Protein AF-A0AAD7WPX3-F1 (afdb_monomer)

Foldseek 3Di:
DPDDPALVVVLVVVVVVCVVVVPDLQPAPAAEDAPPPSVCSNADADDPPPPDDDDDDDDDDDDDDDDDDDDDDDDDDDDDDPPVPPPPRHHYDYQLLNLLQVLLVVVVPPDPVVCVLLVLLVVLLVVCVVPPDVVVPDDDDDDGQQRDDNVGCLSVLSNLVSCLVCVVVSQVVCVVVVHDDDDPVSNVVSVLVNQLCVLSNVLSVQSPDPPHDLLVSVVSLVVNLVSLQVSLVVCVVPPVVRSVSSVSSNVSSCVSCCLDQPPPDSNNDLVSVLRNVVDPVNPVVVLVPDPPPSSVVSNVVSVVVVVVVVVVDPPPPPPDD

Secondary structure (DSSP, 8-state):
-PSP--HHHHHHHHHHHHHHTT--GGG---EEE-S-HHHHHHSPPPPTTSSS------------------------------------S--EEEPHHHHHHHHHHHHHTT-TTHHHHHHHHHHHHHHHHHH--TTS--SSS--PPPPP-TT-HHHHHHHHHHHHHTHHHHHHHHHHHT--PPPHHHHHHHHHHHHHHHHHHHHHHHHTSTT--GGGHHHHHHHHHHHHHHHHHHHTTT-HHHHHHHHHHHHHHHHHSHHHH-TTSTT--THHHHHHHT-TTS-HHHHHT---HHHHHHHHHHHHHHHHHHHH---------

pLDDT: mean 72.28, std 22.76, range [23.2, 96.25]

Organism: NCBI:txid143900

Structure (mmCIF, N/CA/C/O backbone):
data_AF-A0AAD7WPX3-F1
#
_entry.id   AF-A0AAD7WPX3-F1
#
loop_
_atom_site.group_PDB
_atom_site.id
_atom_site.type_symbol
_atom_site.label_atom_id
_atom_site.label_alt_id
_atom_site.label_comp_id
_atom_site.label_asym_id
_atom_site.label_entity_id
_atom_site.label_seq_id
_atom_site.pdbx_PDB_ins_code
_atom_site.Cartn_x
_atom_site.Cartn_y
_atom_site.Cartn_z
_atom_site.occupancy
_atom_site.B_iso_or_equiv
_atom_site.auth_seq_id
_atom_site.auth_comp_id
_atom_site.auth_asym_id
_atom_site.auth_atom_id
_atom_site.pdbx_PDB_model_num
ATOM 1 N N . MET A 1 1 ? -29.589 0.778 -5.100 1.00 54.53 1 MET A N 1
ATOM 2 C CA . MET A 1 1 ? -29.371 2.155 -4.612 1.00 54.53 1 MET A CA 1
ATOM 3 C C . MET A 1 1 ? -29.974 3.126 -5.600 1.00 54.53 1 MET A C 1
ATOM 5 O O . MET A 1 1 ? -29.638 3.062 -6.777 1.00 54.53 1 MET A O 1
ATOM 9 N N . VAL A 1 2 ? -30.878 3.979 -5.134 1.00 57.81 2 VAL A N 1
ATOM 10 C CA . VAL A 1 2 ? -31.394 5.092 -5.933 1.00 57.81 2 VAL A CA 1
ATOM 11 C C . VAL A 1 2 ? -30.456 6.275 -5.703 1.00 57.81 2 VAL A C 1
ATOM 13 O O . VAL A 1 2 ? -30.072 6.544 -4.570 1.00 57.81 2 VAL A O 1
ATOM 16 N N . HIS A 1 3 ? -30.028 6.927 -6.779 1.00 60.03 3 HIS A N 1
ATOM 17 C CA . HIS A 1 3 ? -29.236 8.152 -6.710 1.00 60.03 3 HIS A CA 1
ATOM 18 C C . HIS A 1 3 ? -30.035 9.237 -5.959 1.00 60.03 3 HIS A C 1
ATOM 20 O O . HIS A 1 3 ? -31.229 9.370 -6.240 1.00 60.03 3 HIS A O 1
ATOM 26 N N . PRO A 1 4 ? -29.422 10.053 -5.080 1.00 71.88 4 PRO A N 1
ATOM 27 C CA . PRO A 1 4 ? -27.982 10.194 -4.823 1.00 71.88 4 PRO A CA 1
ATOM 28 C C . PRO A 1 4 ? -27.402 9.270 -3.738 1.00 71.88 4 PRO A C 1
ATOM 30 O O . PRO A 1 4 ? -28.031 8.990 -2.725 1.00 71.88 4 PRO A O 1
ATOM 33 N N . HIS A 1 5 ? -26.140 8.867 -3.929 1.00 82.56 5 HIS A N 1
ATOM 34 C CA . HIS A 1 5 ? -25.332 8.118 -2.954 1.00 82.56 5 HIS A CA 1
ATOM 35 C C . HIS A 1 5 ? -24.797 9.035 -1.840 1.00 82.56 5 HIS A C 1
ATOM 37 O O . HIS A 1 5 ? -23.586 9.220 -1.714 1.00 82.56 5 HIS A O 1
ATOM 43 N N . THR A 1 6 ? -25.685 9.686 -1.089 1.00 90.50 6 THR A N 1
ATOM 44 C CA . THR A 1 6 ? -25.299 10.552 0.036 1.00 90.50 6 THR A CA 1
ATOM 45 C C . THR A 1 6 ? -24.763 9.733 1.206 1.00 90.50 6 THR A C 1
ATOM 47 O O . THR A 1 6 ? -25.009 8.530 1.296 1.00 90.50 6 THR A O 1
ATOM 50 N N . ALA A 1 7 ? -24.043 10.388 2.119 1.00 88.31 7 ALA A N 1
ATOM 51 C CA . ALA A 1 7 ? -23.563 9.756 3.345 1.00 88.31 7 ALA A CA 1
ATOM 52 C C . ALA A 1 7 ? -24.712 9.117 4.146 1.00 88.31 7 ALA A C 1
ATOM 54 O O . ALA A 1 7 ? -24.601 7.972 4.569 1.00 88.31 7 ALA A O 1
ATOM 55 N N . GLN A 1 8 ? -25.851 9.813 4.251 1.00 86.38 8 GLN A N 1
ATOM 56 C CA . GLN A 1 8 ? -27.042 9.318 4.946 1.00 86.38 8 GLN A CA 1
ATOM 57 C C . GLN A 1 8 ? -27.610 8.063 4.277 1.00 86.38 8 GLN A C 1
ATOM 59 O O . GLN A 1 8 ? -27.899 7.080 4.952 1.00 86.38 8 GLN A O 1
ATOM 64 N N . ALA A 1 9 ? -27.725 8.065 2.944 1.00 89.44 9 ALA A N 1
ATOM 65 C CA . ALA A 1 9 ? -28.233 6.910 2.208 1.00 89.44 9 ALA A CA 1
ATOM 66 C C . ALA A 1 9 ? -27.302 5.693 2.333 1.00 89.44 9 ALA A C 1
ATOM 68 O O . ALA A 1 9 ? -27.775 4.562 2.402 1.00 89.44 9 ALA A O 1
ATOM 69 N N . ILE A 1 10 ? -25.984 5.918 2.365 1.00 90.56 10 ILE A N 1
ATOM 70 C CA . ILE A 1 10 ? -24.990 4.859 2.578 1.00 90.56 10 ILE A CA 1
ATOM 71 C C . ILE A 1 10 ? -25.134 4.273 3.984 1.00 90.56 10 ILE A C 1
ATOM 73 O O . ILE A 1 10 ? -25.222 3.054 4.113 1.00 90.56 10 ILE A O 1
ATOM 77 N N . SER A 1 11 ? -25.197 5.126 5.008 1.00 87.62 11 SER A N 1
ATOM 78 C CA . SER A 1 11 ? -25.310 4.696 6.404 1.00 87.62 11 SER A CA 1
ATOM 79 C C . SER A 1 11 ? -26.587 3.889 6.649 1.00 87.62 11 SER A C 1
ATOM 81 O O . SER A 1 11 ? -26.521 2.763 7.140 1.00 87.62 11 SER A O 1
ATOM 83 N N . ALA A 1 12 ? -27.728 4.398 6.170 1.00 87.56 12 ALA A N 1
ATOM 84 C CA . ALA A 1 12 ? -29.026 3.739 6.309 1.00 87.56 12 ALA A CA 1
ATOM 85 C C . ALA A 1 12 ? -29.055 2.348 5.657 1.00 87.56 12 ALA A C 1
ATOM 87 O O . ALA A 1 12 ? -29.613 1.407 6.213 1.00 87.56 12 ALA A O 1
ATOM 88 N N . LEU A 1 13 ? -28.418 2.188 4.492 1.00 90.50 13 LEU A N 1
ATOM 89 C CA . LEU A 1 13 ? -28.345 0.890 3.816 1.00 90.50 13 LEU A CA 1
ATOM 90 C C . LEU A 1 13 ? -27.444 -0.110 4.545 1.00 90.50 13 LEU A C 1
ATOM 92 O O . LEU A 1 13 ? -27.716 -1.312 4.521 1.00 90.50 13 LEU A O 1
ATOM 96 N N . VAL A 1 14 ? -26.364 0.363 5.170 1.00 89.69 14 VAL A N 1
ATOM 97 C CA . VAL A 1 14 ? -25.505 -0.493 5.996 1.00 89.69 14 VAL A CA 1
ATOM 98 C C . VAL A 1 14 ? -26.250 -0.930 7.252 1.00 89.69 14 VAL A C 1
ATOM 100 O O . VAL A 1 14 ? -26.196 -2.106 7.595 1.00 89.69 14 VAL A O 1
ATOM 103 N N . GLU A 1 15 ? -27.013 -0.038 7.878 1.00 86.12 15 GLU A N 1
ATOM 104 C CA . GLU A 1 15 ? -27.847 -0.367 9.034 1.00 86.12 15 GLU A CA 1
ATOM 105 C C . GLU A 1 15 ? -28.952 -1.371 8.699 1.00 86.12 15 GLU A C 1
ATOM 107 O O . GLU A 1 15 ? -29.033 -2.409 9.350 1.00 86.12 15 GLU A O 1
ATOM 112 N N . GLU A 1 16 ? -29.715 -1.139 7.628 1.00 91.12 16 GLU A N 1
ATOM 113 C CA . GLU A 1 16 ? -30.725 -2.091 7.145 1.00 91.12 16 GLU A CA 1
ATOM 114 C C . GLU A 1 16 ? -30.101 -3.472 6.895 1.00 91.12 16 GLU A C 1
ATOM 116 O O . GLU A 1 16 ? -30.688 -4.503 7.219 1.00 91.12 16 GLU A O 1
ATOM 121 N N . SER A 1 17 ? -28.874 -3.506 6.365 1.00 92.19 17 SER A N 1
ATOM 122 C CA . SER A 1 17 ? -28.139 -4.754 6.158 1.00 92.19 17 SER A CA 1
ATOM 123 C C . SER A 1 17 ? -27.731 -5.409 7.483 1.00 92.19 17 SER A C 1
ATOM 125 O O . SER A 1 17 ? -27.906 -6.611 7.645 1.00 92.19 17 SER A O 1
ATOM 127 N N . ILE A 1 18 ? -27.215 -4.656 8.453 1.00 90.25 18 ILE A N 1
ATOM 128 C CA . ILE A 1 18 ? -26.841 -5.180 9.778 1.00 90.25 18 ILE A CA 1
ATOM 129 C C . ILE A 1 18 ? -28.066 -5.771 10.487 1.00 90.25 18 ILE A C 1
ATOM 131 O O . ILE A 1 18 ? -28.003 -6.892 10.998 1.00 90.25 18 ILE A O 1
ATOM 135 N N . GLU A 1 19 ? -29.192 -5.057 10.457 1.00 91.31 19 GLU A N 1
ATOM 136 C CA . GLU A 1 19 ? -30.459 -5.486 11.051 1.00 91.31 19 GLU A CA 1
ATOM 137 C C . GLU A 1 19 ? -31.036 -6.716 10.349 1.00 91.31 19 GLU A C 1
ATOM 139 O O . GLU A 1 19 ? -31.396 -7.692 11.009 1.00 91.31 19 GLU A O 1
ATOM 144 N N . ALA A 1 20 ? -31.071 -6.718 9.012 1.00 95.44 20 ALA A N 1
ATOM 145 C CA . ALA A 1 20 ? -31.587 -7.837 8.226 1.00 95.44 20 ALA A CA 1
ATOM 146 C C . ALA A 1 20 ? -30.801 -9.136 8.464 1.00 95.44 20 ALA A C 1
ATOM 148 O O . ALA A 1 20 ? -31.373 -10.226 8.407 1.00 95.44 20 ALA A O 1
ATOM 149 N N . TRP A 1 21 ? -29.500 -9.026 8.741 1.00 94.88 21 TRP A N 1
ATOM 150 C CA . TRP A 1 21 ? -28.633 -10.161 9.058 1.00 94.88 21 TRP A CA 1
ATOM 151 C C . TRP A 1 21 ? -28.566 -10.472 10.562 1.00 94.88 21 TRP A C 1
ATOM 153 O O . TRP A 1 21 ? -27.946 -11.464 10.946 1.00 94.88 21 TRP A O 1
ATOM 163 N N . GLY A 1 22 ? -29.212 -9.667 11.414 1.00 92.56 22 GLY A N 1
ATOM 164 C CA . GLY A 1 22 ? -29.240 -9.852 12.866 1.00 92.56 22 GLY A CA 1
ATOM 165 C C . GLY A 1 22 ? -27.865 -9.730 13.527 1.00 92.56 22 GLY A C 1
ATOM 166 O O . GLY A 1 22 ? -27.594 -10.435 14.500 1.00 92.56 22 GLY A O 1
ATOM 167 N N . ILE A 1 23 ? -26.979 -8.891 12.980 1.00 89.00 23 ILE A N 1
ATOM 168 C CA . ILE A 1 23 ? -25.616 -8.702 13.488 1.00 89.00 23 ILE A CA 1
ATOM 169 C C . ILE A 1 23 ? -25.657 -7.682 1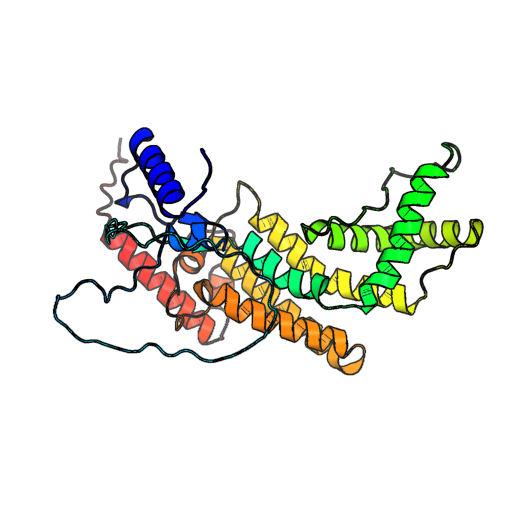4.639 1.00 89.00 23 ILE A C 1
ATOM 171 O O . ILE A 1 23 ? -26.056 -6.540 14.414 1.00 89.00 23 ILE A O 1
ATOM 175 N N . PRO A 1 24 ? -25.237 -8.042 15.866 1.00 87.81 24 PRO A N 1
ATOM 176 C CA . PRO A 1 24 ? -25.163 -7.080 16.963 1.00 87.81 24 PRO A CA 1
ATOM 177 C C . PRO A 1 24 ? -24.083 -6.025 16.689 1.00 87.81 24 PRO A C 1
ATOM 179 O O . PRO A 1 24 ? -22.964 -6.385 16.314 1.00 87.81 24 PRO A O 1
ATOM 182 N N . LYS A 1 25 ? -24.403 -4.736 16.870 1.00 83.31 25 LYS A N 1
ATOM 183 C CA . LYS A 1 25 ? -23.498 -3.617 16.539 1.00 83.31 25 LYS A CA 1
ATOM 184 C C . LYS A 1 25 ? -22.200 -3.678 17.350 1.00 83.31 25 LYS A C 1
ATOM 186 O O . LYS A 1 25 ? -21.135 -3.413 16.808 1.00 83.31 25 LYS A O 1
ATOM 191 N N . GLU A 1 26 ? -22.278 -4.122 18.601 1.00 82.56 26 GLU A N 1
ATOM 192 C CA . GLU A 1 26 ? -21.145 -4.323 19.510 1.00 82.56 26 GLU A CA 1
ATOM 193 C C . GLU A 1 26 ? -20.151 -5.393 19.034 1.00 82.56 26 GLU A C 1
ATOM 195 O O . GLU A 1 26 ? -18.996 -5.389 19.444 1.00 82.56 26 GLU A O 1
ATOM 200 N N . LYS A 1 27 ? -20.572 -6.298 18.140 1.00 84.81 27 LYS A N 1
ATOM 201 C CA . LYS A 1 27 ? -19.686 -7.304 17.535 1.00 84.81 27 LYS A CA 1
ATOM 202 C C . LYS A 1 27 ? -18.984 -6.800 16.278 1.00 84.81 27 LYS A C 1
ATOM 204 O O . LYS A 1 27 ? -18.201 -7.541 15.679 1.00 84.81 27 LYS A O 1
ATOM 209 N N . ILE A 1 28 ? -19.282 -5.580 15.833 1.00 86.50 28 ILE A N 1
ATOM 210 C CA . ILE A 1 28 ? -18.685 -5.017 14.630 1.00 86.50 28 ILE A CA 1
ATOM 211 C C . ILE A 1 28 ? -17.426 -4.250 15.016 1.00 86.50 28 ILE A C 1
ATOM 213 O O . ILE A 1 28 ? -17.484 -3.139 15.525 1.00 86.50 28 ILE A O 1
ATOM 217 N N . LEU A 1 29 ? -16.279 -4.860 14.728 1.00 85.88 29 LEU A N 1
ATOM 218 C CA . LEU A 1 29 ? -14.969 -4.325 15.090 1.00 85.88 29 LEU A CA 1
ATOM 219 C C . LEU A 1 29 ? -14.613 -3.028 14.348 1.00 85.88 29 LEU A C 1
ATOM 221 O O . LEU A 1 29 ? -14.087 -2.092 14.934 1.00 85.88 29 LEU A O 1
ATOM 225 N N . THR A 1 30 ? -14.842 -2.993 13.035 1.00 88.06 30 THR A N 1
ATOM 226 C CA . THR A 1 30 ? -14.544 -1.836 12.183 1.00 88.06 30 THR A CA 1
ATOM 227 C C . THR A 1 30 ? -15.275 -1.947 10.847 1.00 88.06 30 THR A C 1
ATOM 229 O O . THR A 1 30 ? -15.591 -3.043 10.378 1.00 88.06 30 THR A O 1
ATOM 232 N N . THR A 1 31 ? -15.491 -0.807 10.197 1.00 90.00 31 THR A N 1
ATOM 233 C CA . THR A 1 31 ? -15.973 -0.690 8.821 1.00 90.00 31 THR A CA 1
ATOM 234 C C . THR A 1 31 ? -14.842 -0.224 7.910 1.00 90.00 31 THR A C 1
ATOM 236 O O . THR A 1 31 ? -14.273 0.853 8.099 1.00 90.00 31 THR A O 1
ATOM 239 N N . ILE A 1 32 ? -14.526 -1.011 6.877 1.00 90.56 32 ILE A N 1
ATOM 240 C CA . ILE A 1 32 ? -13.480 -0.672 5.905 1.00 90.56 32 ILE A CA 1
ATOM 241 C C . ILE A 1 32 ? -14.107 -0.034 4.666 1.00 90.56 32 ILE A C 1
ATOM 243 O O . ILE A 1 32 ? -14.863 -0.680 3.944 1.00 90.56 32 ILE A O 1
ATOM 247 N N . THR A 1 33 ? -13.753 1.218 4.368 1.00 91.94 33 THR A N 1
ATOM 248 C CA . THR A 1 33 ? -14.253 1.922 3.172 1.00 91.94 33 THR A CA 1
ATOM 249 C C . THR A 1 33 ? -13.138 2.638 2.421 1.00 91.94 33 THR A C 1
ATOM 251 O O . THR A 1 33 ? -12.083 2.949 2.977 1.00 91.94 33 THR A O 1
ATOM 254 N N . ASP A 1 34 ? -13.371 2.979 1.152 1.00 91.62 34 ASP A N 1
ATOM 255 C CA . ASP A 1 34 ? -12.508 3.936 0.456 1.00 91.62 34 ASP A CA 1
ATOM 256 C C . ASP A 1 34 ? -12.590 5.347 1.075 1.00 91.62 34 ASP A C 1
ATOM 258 O O . ASP A 1 34 ? -13.381 5.609 1.988 1.00 91.62 34 ASP A O 1
ATOM 262 N N . ASN A 1 35 ? -11.731 6.254 0.601 1.00 90.00 35 ASN A N 1
ATOM 263 C CA . ASN A 1 35 ? -11.640 7.632 1.095 1.00 90.00 35 ASN A CA 1
ATOM 264 C C . ASN A 1 35 ? -12.554 8.612 0.334 1.00 90.00 35 ASN A C 1
ATOM 266 O O . ASN A 1 35 ? -12.294 9.816 0.348 1.00 90.00 35 ASN A O 1
ATOM 270 N N . GLY A 1 36 ? -13.592 8.125 -0.352 1.00 89.69 36 GLY A N 1
ATOM 271 C CA . GLY A 1 36 ? -14.610 8.967 -0.969 1.00 89.69 36 GLY A CA 1
ATOM 272 C C . GLY A 1 36 ? -15.324 9.818 0.080 1.00 89.69 36 GLY A C 1
ATOM 273 O O . GLY A 1 36 ? -15.594 9.353 1.185 1.00 89.69 36 GLY A O 1
ATOM 274 N N . SER A 1 37 ? -15.641 11.071 -0.255 1.00 89.56 37 SER A N 1
ATOM 275 C CA . SER A 1 37 ? -16.205 12.043 0.697 1.00 89.56 37 SER A CA 1
ATOM 276 C C . SER A 1 37 ? -17.460 11.522 1.397 1.00 89.56 37 SER A C 1
ATOM 278 O O . SER A 1 37 ? -17.569 11.630 2.614 1.00 89.56 37 SER A O 1
ATOM 280 N N . ASN A 1 38 ? -18.364 10.890 0.646 1.00 91.44 38 ASN A N 1
ATOM 281 C CA . ASN A 1 38 ? -19.615 10.364 1.191 1.00 91.44 38 ASN A CA 1
ATOM 282 C C . ASN A 1 38 ? -19.387 9.102 2.036 1.00 91.44 38 ASN A C 1
ATOM 284 O O . ASN A 1 38 ? -20.096 8.908 3.014 1.00 91.44 38 ASN A O 1
ATOM 288 N N . MET A 1 39 ? -18.373 8.288 1.711 1.00 91.38 39 MET A N 1
ATOM 289 C CA . MET A 1 39 ? -17.988 7.126 2.523 1.00 91.38 39 MET A CA 1
ATOM 290 C C . MET A 1 39 ? -17.367 7.561 3.853 1.00 91.38 39 MET A C 1
ATOM 292 O O . MET A 1 39 ? -17.665 6.989 4.892 1.00 91.38 39 MET A O 1
ATOM 296 N N . VAL A 1 40 ? -16.516 8.592 3.837 1.00 89.12 40 VAL A N 1
ATOM 297 C CA . VAL A 1 40 ? -15.909 9.146 5.058 1.00 89.12 40 VAL A CA 1
ATOM 298 C C . VAL A 1 40 ? -16.964 9.818 5.935 1.00 89.12 40 VAL A C 1
ATOM 300 O O . VAL A 1 40 ? -16.938 9.644 7.147 1.00 89.12 40 VAL A O 1
ATOM 303 N N . ALA A 1 41 ? -17.892 10.566 5.335 1.00 87.94 41 ALA A N 1
ATOM 304 C CA . ALA A 1 41 ? -18.962 11.240 6.065 1.00 87.94 41 ALA A CA 1
ATOM 305 C C . ALA A 1 41 ? -20.009 10.269 6.637 1.00 87.94 41 ALA A C 1
ATOM 307 O O . ALA A 1 41 ? -20.630 10.593 7.642 1.00 87.94 41 ALA A O 1
ATOM 308 N N . ALA A 1 42 ? -20.195 9.091 6.029 1.00 87.69 42 ALA A N 1
ATOM 309 C CA . ALA A 1 42 ? -21.106 8.067 6.543 1.00 87.69 42 ALA A CA 1
ATOM 310 C C . ALA A 1 42 ? -20.591 7.394 7.828 1.00 87.69 42 ALA A C 1
ATOM 312 O O . ALA A 1 42 ? -21.395 6.952 8.637 1.00 87.69 42 ALA A O 1
ATOM 313 N N . PHE A 1 43 ? -19.269 7.337 8.032 1.00 86.38 43 PHE A N 1
ATOM 314 C CA . PHE A 1 43 ? -18.653 6.683 9.193 1.00 86.38 43 PHE A CA 1
ATOM 315 C C . PHE A 1 43 ? -17.599 7.606 9.833 1.00 86.38 43 PHE A C 1
ATOM 317 O O . PHE A 1 43 ? -16.391 7.428 9.608 1.00 86.38 43 PHE A O 1
ATOM 324 N N . PRO A 1 44 ? -18.034 8.652 10.562 1.00 72.25 44 PRO A N 1
ATOM 325 C CA . PRO A 1 44 ? -17.126 9.587 11.209 1.00 72.25 44 PRO A CA 1
ATOM 326 C C . PRO A 1 44 ? -16.327 8.910 12.331 1.00 72.25 44 PRO A C 1
ATOM 328 O O . PRO A 1 44 ? -16.779 7.978 12.987 1.00 72.25 44 PRO A O 1
ATOM 331 N N . PHE A 1 45 ? -15.106 9.401 12.543 1.00 63.00 45 PHE A N 1
ATOM 332 C CA . PHE A 1 45 ? -14.254 8.964 13.648 1.00 63.00 45 PHE A CA 1
ATOM 333 C C . PHE A 1 45 ? -14.769 9.599 14.942 1.00 63.00 45 PHE A C 1
ATOM 335 O O . PHE A 1 45 ? -14.880 10.823 14.993 1.00 63.00 45 PHE A O 1
ATOM 342 N N . HIS A 1 46 ? -15.033 8.799 15.973 1.00 61.66 46 HIS A N 1
ATOM 343 C CA . HIS A 1 46 ? -15.329 9.316 17.308 1.00 61.66 46 HIS A CA 1
ATOM 344 C C . HIS A 1 46 ? -14.019 9.549 18.060 1.00 61.66 46 HIS A C 1
ATOM 346 O O . HIS A 1 46 ? -13.268 8.615 18.325 1.00 61.66 46 HIS A O 1
ATOM 352 N N . THR A 1 47 ? -13.723 10.799 18.402 1.00 44.69 47 THR A N 1
ATOM 353 C CA . THR A 1 47 ? -12.797 11.100 19.498 1.00 44.69 47 THR A CA 1
ATOM 354 C C . THR A 1 47 ? -13.593 11.039 20.794 1.00 44.69 47 THR A C 1
ATOM 356 O O . THR A 1 47 ? -14.652 11.653 20.884 1.00 44.69 47 THR A O 1
ATOM 359 N N . ALA A 1 48 ? -13.085 10.321 21.797 1.00 38.81 48 ALA A N 1
ATOM 360 C CA . ALA A 1 48 ? -13.726 10.082 23.096 1.00 38.81 48 ALA A CA 1
ATOM 361 C C . ALA A 1 48 ? -13.994 11.348 23.956 1.00 38.81 48 ALA A C 1
ATOM 363 O O . ALA A 1 48 ? -14.227 11.238 25.155 1.00 38.81 48 ALA A O 1
ATOM 364 N N . GLU A 1 49 ? -13.970 12.546 23.369 1.00 37.31 49 GLU A N 1
ATOM 365 C CA . GLU A 1 49 ? -14.164 13.834 24.043 1.00 37.31 49 GLU A CA 1
ATOM 366 C C . GLU A 1 49 ? -15.535 14.485 23.762 1.00 37.31 49 GLU A C 1
ATOM 368 O O . GLU A 1 49 ? -15.908 15.417 24.464 1.00 37.31 49 GLU A O 1
ATOM 373 N N . GLU A 1 50 ? -16.349 13.985 22.819 1.00 36.44 50 GLU A N 1
ATOM 374 C CA . GLU A 1 50 ? -17.692 14.550 22.535 1.00 36.44 50 GLU A CA 1
ATOM 375 C C . GLU A 1 50 ? -18.830 13.942 23.384 1.00 36.44 50 GLU A C 1
ATOM 377 O O . GLU A 1 50 ? -20.006 14.066 23.050 1.00 36.44 50 GLU A O 1
ATOM 382 N N . ALA A 1 51 ? -18.506 13.308 24.515 1.00 32.81 51 ALA A N 1
ATOM 383 C CA . ALA A 1 51 ? -19.492 12.714 25.419 1.00 32.81 51 ALA A CA 1
ATOM 384 C C . ALA A 1 51 ? -19.493 13.342 26.821 1.00 32.81 51 ALA A C 1
ATOM 386 O O . ALA A 1 51 ? -19.717 12.640 27.799 1.00 32.81 51 ALA A O 1
ATOM 387 N N . THR A 1 52 ? -19.296 14.658 26.951 1.00 27.12 52 THR A N 1
ATOM 388 C CA . THR A 1 52 ? -19.752 15.385 28.148 1.00 27.12 52 THR A CA 1
ATOM 389 C C . THR A 1 52 ? -20.181 16.813 27.822 1.00 27.12 52 THR A C 1
ATOM 391 O O . THR A 1 52 ? -19.377 17.631 27.392 1.00 27.12 52 THR A O 1
ATOM 394 N N . THR A 1 53 ? -21.448 17.079 28.147 1.00 25.16 53 THR A N 1
ATOM 395 C CA . THR A 1 53 ? -22.059 18.375 28.482 1.00 25.16 53 THR A CA 1
ATOM 396 C C . THR A 1 53 ? -22.188 19.421 27.376 1.00 25.16 53 THR A C 1
ATOM 398 O O . THR A 1 53 ? -21.255 20.132 27.025 1.00 25.16 53 THR A O 1
ATOM 401 N N . SER A 1 54 ? -23.440 19.571 26.943 1.00 36.47 54 SER A N 1
ATOM 402 C CA . SER A 1 54 ? -24.063 20.838 26.572 1.00 36.47 54 SER A CA 1
ATOM 403 C C . SER A 1 54 ? -23.574 22.011 27.429 1.00 36.47 54 SER A C 1
ATOM 405 O O . SER A 1 54 ? -23.744 21.963 28.646 1.00 36.47 54 SER A O 1
ATOM 407 N N . GLU A 1 55 ? -23.025 23.043 26.792 1.00 31.64 55 GLU A N 1
ATOM 408 C CA . GLU A 1 55 ? -23.353 24.470 26.965 1.00 31.64 55 GLU A CA 1
ATOM 409 C C . GLU A 1 55 ? -22.368 25.322 26.137 1.00 31.64 55 GLU A C 1
ATOM 411 O O . GLU A 1 55 ? -21.160 25.126 26.199 1.00 31.64 55 GLU A O 1
ATOM 416 N N . ASP A 1 56 ? -22.937 26.215 25.320 1.00 27.31 56 ASP A N 1
ATOM 417 C CA . ASP A 1 56 ? -22.359 27.376 24.626 1.00 27.31 56 ASP A CA 1
ATOM 418 C C . ASP A 1 56 ? -20.832 27.588 24.643 1.00 27.31 56 ASP A C 1
ATOM 420 O O . ASP A 1 56 ? -20.249 27.967 25.657 1.00 27.31 56 ASP A O 1
ATOM 424 N N . SER A 1 57 ? -20.231 27.618 23.448 1.00 29.08 57 SER A N 1
ATOM 425 C CA . SER A 1 57 ? -19.389 28.762 23.065 1.00 29.08 57 SER A CA 1
ATOM 426 C C . SER A 1 57 ? -19.139 28.794 21.560 1.00 29.08 57 SER A C 1
ATOM 428 O O . SER A 1 57 ? -18.726 27.810 20.952 1.00 29.08 57 SER A O 1
ATOM 430 N N . GLU A 1 58 ? -19.417 29.957 20.981 1.00 29.59 58 GLU A N 1
ATOM 431 C CA . GLU A 1 58 ? -19.232 30.300 19.580 1.00 29.59 58 GLU A CA 1
ATOM 432 C C . GLU A 1 58 ? -17.767 30.270 19.105 1.00 29.59 58 GLU A C 1
ATOM 434 O O . GLU A 1 58 ? -16.839 30.529 19.868 1.00 29.59 58 GLU A O 1
ATOM 439 N N . LEU A 1 59 ? -17.645 30.152 17.775 1.00 27.78 59 LEU A N 1
ATOM 440 C CA . LEU A 1 59 ? -16.618 30.764 16.924 1.00 27.78 59 LEU A CA 1
ATOM 441 C C . LEU A 1 59 ? -15.229 30.089 16.887 1.00 27.78 59 LEU A C 1
ATOM 443 O O . LEU A 1 59 ? -14.385 30.337 17.736 1.00 27.78 59 LEU A O 1
ATOM 447 N N . ASP A 1 60 ? -14.919 29.410 15.774 1.00 23.20 60 ASP A N 1
ATOM 448 C CA . ASP A 1 60 ? -13.892 29.961 14.877 1.00 23.20 60 ASP A CA 1
ATOM 449 C C . ASP A 1 60 ? -14.041 29.452 13.432 1.00 23.20 60 ASP A C 1
ATOM 451 O O . ASP A 1 60 ? -13.686 28.331 13.064 1.00 23.20 60 ASP A O 1
ATOM 455 N N . SER A 1 61 ? -14.580 30.328 12.587 1.00 30.75 61 SER A N 1
ATOM 456 C CA . SER A 1 61 ? -14.458 30.231 11.139 1.00 30.75 61 SER A CA 1
ATOM 457 C C . SER A 1 61 ? -13.079 30.762 10.754 1.00 30.75 61 SER A C 1
ATOM 459 O O . SER A 1 61 ? -12.928 31.964 10.528 1.00 30.75 61 SER A O 1
ATOM 461 N N . PHE A 1 62 ? -12.093 29.880 10.576 1.00 24.19 62 PHE A N 1
ATOM 462 C CA . PHE A 1 62 ? -10.842 30.260 9.920 1.00 24.19 62 PHE A CA 1
ATOM 463 C C . PHE A 1 62 ? -10.800 29.766 8.471 1.00 24.19 62 PHE A C 1
ATOM 465 O O . PHE A 1 62 ? -10.355 28.667 8.145 1.00 24.19 62 PHE A O 1
ATOM 472 N N . SER A 1 63 ? -11.270 30.635 7.578 1.00 31.62 63 SER A N 1
ATOM 473 C CA . SER A 1 63 ? -10.920 30.595 6.159 1.00 31.62 63 SER A CA 1
ATOM 474 C C . SER A 1 63 ? -9.477 31.054 5.961 1.00 31.62 63 SER A C 1
ATOM 476 O O . SER A 1 63 ? -9.091 32.051 6.566 1.00 31.62 63 SER A O 1
ATOM 478 N N . SER A 1 64 ? -8.729 30.416 5.048 1.00 30.20 64 SER A N 1
ATOM 479 C CA . SER A 1 64 ? -7.716 31.038 4.158 1.00 30.20 64 SER A CA 1
ATOM 480 C C . SER A 1 64 ? -7.005 29.980 3.277 1.00 30.20 64 SER A C 1
ATOM 482 O O . SER A 1 64 ? -6.891 28.833 3.698 1.00 30.20 64 SER A O 1
ATOM 484 N N . PRO A 1 65 ? -6.391 30.331 2.125 1.00 30.98 65 PRO A N 1
ATOM 485 C CA . PRO A 1 65 ? -6.971 31.069 1.000 1.00 30.98 65 PRO A CA 1
ATOM 486 C C . PRO A 1 65 ? -6.593 30.477 -0.391 1.00 30.98 65 PRO A C 1
ATOM 488 O O . PRO A 1 65 ? -5.544 29.872 -0.589 1.00 30.98 65 PRO A O 1
ATOM 491 N N . SER A 1 66 ? -7.440 30.764 -1.385 1.00 25.67 66 SER A N 1
ATOM 492 C CA . SER A 1 66 ? -7.136 30.930 -2.822 1.00 25.67 66 SER A CA 1
ATOM 493 C C . SER A 1 66 ? -6.311 29.866 -3.581 1.00 25.67 66 SER A C 1
ATOM 495 O O . SER A 1 66 ? -5.083 29.903 -3.615 1.00 25.67 66 SER A O 1
ATOM 497 N N . SER A 1 67 ? -7.001 29.099 -4.430 1.00 27.66 67 SER A N 1
ATOM 498 C CA . SER A 1 67 ? -6.610 28.977 -5.840 1.00 27.66 67 SER A CA 1
ATOM 499 C C . SER A 1 67 ? -7.859 29.125 -6.707 1.00 27.66 67 SER A C 1
ATOM 501 O O . SER A 1 67 ? -8.821 28.371 -6.583 1.00 27.66 67 SER A O 1
ATOM 503 N N . LEU A 1 68 ? -7.859 30.186 -7.510 1.00 24.69 68 LEU A N 1
ATOM 504 C CA . LEU A 1 68 ? -8.889 30.550 -8.472 1.00 24.69 68 LEU A CA 1
ATOM 505 C C . LEU A 1 68 ? -8.933 29.528 -9.609 1.00 24.69 68 LEU A C 1
ATOM 507 O O . LEU A 1 68 ? -7.955 29.406 -10.337 1.00 24.69 68 LEU A O 1
ATOM 511 N N . CYS A 1 69 ? -10.086 28.900 -9.817 1.00 26.12 69 CYS A N 1
ATOM 512 C CA . CYS A 1 69 ? -10.605 28.559 -11.141 1.00 26.12 69 CYS A CA 1
ATOM 513 C C . CYS A 1 69 ? -12.132 28.636 -11.057 1.00 26.12 69 CYS A C 1
ATOM 515 O O . CYS A 1 69 ? -12.788 27.790 -10.457 1.00 26.12 69 CYS A O 1
ATOM 517 N N . SER A 1 70 ? -12.677 29.712 -11.613 1.00 26.48 70 SER A N 1
ATOM 518 C CA . SER A 1 70 ? -14.094 29.877 -11.898 1.00 26.48 70 SER A CA 1
ATOM 519 C C . SER A 1 70 ? -14.511 28.931 -13.021 1.00 26.48 70 SER A C 1
ATOM 521 O O . SER A 1 70 ? -13.927 29.007 -14.096 1.00 26.48 70 SER A O 1
ATOM 523 N N . GLU A 1 71 ? -15.560 28.143 -12.813 1.00 27.80 71 GLU A N 1
ATOM 524 C CA . GLU A 1 71 ? -16.722 28.184 -13.702 1.00 27.80 71 GLU A CA 1
ATOM 525 C C . GLU A 1 71 ? -17.960 27.607 -13.008 1.00 27.80 71 GLU A C 1
ATOM 527 O O . GLU A 1 71 ? -17.928 26.602 -12.301 1.00 27.80 71 GLU A O 1
ATOM 532 N N . SER A 1 72 ? -19.035 28.369 -13.152 1.00 30.06 72 SER A N 1
ATOM 533 C CA . SER A 1 72 ? -20.298 28.321 -12.439 1.00 30.06 72 SER A CA 1
ATOM 534 C C . SER A 1 72 ? -21.089 27.029 -12.639 1.00 30.06 72 SER A C 1
ATOM 536 O O . SER A 1 72 ? -21.344 26.621 -13.767 1.00 30.06 72 SER A O 1
ATOM 538 N N . ASN A 1 73 ? -21.655 26.502 -11.551 1.00 28.08 73 ASN A N 1
ATOM 539 C CA . ASN A 1 73 ? -23.049 26.066 -11.591 1.00 28.08 73 ASN A CA 1
ATOM 540 C C . ASN A 1 73 ? -23.693 26.216 -10.206 1.00 28.08 73 ASN A C 1
ATOM 542 O O . ASN A 1 73 ? -23.433 25.448 -9.283 1.00 28.08 73 ASN A O 1
ATOM 546 N N . ASN A 1 74 ? -24.514 27.259 -10.075 1.00 29.30 74 ASN A N 1
ATOM 547 C CA . ASN A 1 74 ? -25.349 27.518 -8.910 1.00 29.30 74 ASN A CA 1
ATOM 548 C C . ASN A 1 74 ? -26.457 26.468 -8.844 1.00 29.30 74 ASN A C 1
ATOM 550 O O . ASN A 1 74 ? -27.347 26.482 -9.687 1.00 29.30 74 ASN A O 1
ATOM 554 N N . ASN A 1 75 ? -26.454 25.643 -7.803 1.00 27.84 75 ASN A N 1
ATOM 555 C CA . ASN A 1 75 ? -27.686 25.113 -7.233 1.00 27.84 75 ASN A CA 1
ATOM 556 C C . ASN A 1 75 ? -27.594 25.258 -5.716 1.00 27.84 75 ASN A C 1
ATOM 558 O O . ASN A 1 75 ? -27.022 24.427 -5.018 1.00 27.84 75 ASN A O 1
ATOM 562 N N . VAL A 1 76 ? -28.137 26.377 -5.243 1.00 30.25 76 VAL A N 1
ATOM 563 C CA . VAL A 1 76 ? -28.494 26.601 -3.845 1.00 30.25 76 VAL A CA 1
ATOM 564 C C . VAL A 1 76 ? -29.608 25.612 -3.517 1.00 30.25 76 VAL A C 1
ATOM 566 O O . VAL A 1 76 ? -30.708 25.734 -4.052 1.00 30.25 76 VAL A O 1
ATOM 569 N N . LEU A 1 77 ? -29.330 24.637 -2.655 1.00 29.17 77 LEU A N 1
ATOM 570 C CA . LEU A 1 77 ? -30.359 23.862 -1.970 1.00 29.17 77 LEU A CA 1
ATOM 571 C C . LEU A 1 77 ? -30.122 23.987 -0.467 1.00 29.17 77 LEU A C 1
ATOM 573 O O . LEU A 1 77 ? -29.223 23.381 0.099 1.00 29.17 77 LEU A O 1
ATOM 577 N N . GLN A 1 78 ? -30.925 24.893 0.082 1.00 28.53 78 GLN A N 1
ATOM 578 C CA . GLN A 1 78 ? -31.423 25.029 1.445 1.00 28.53 78 GLN A CA 1
ATOM 579 C C . GLN A 1 78 ? -31.039 23.880 2.398 1.00 28.53 78 GLN A C 1
ATOM 581 O O . GLN A 1 78 ? -31.550 22.769 2.279 1.00 28.53 78 GLN A O 1
ATOM 586 N N . GLU A 1 79 ? -30.162 24.185 3.355 1.00 29.28 79 GLU A N 1
ATOM 587 C CA . GLU A 1 79 ? -29.897 23.360 4.535 1.00 29.28 79 GLU A CA 1
ATOM 588 C C . GLU A 1 79 ? -31.171 23.330 5.391 1.00 29.28 79 GLU A C 1
ATOM 590 O O . GLU A 1 79 ? -31.589 24.345 5.951 1.00 29.28 79 GLU A O 1
ATOM 595 N N . GLY A 1 80 ? -31.847 22.182 5.391 1.00 27.28 80 GLY A N 1
ATOM 596 C CA . GLY A 1 80 ? -32.958 21.878 6.283 1.00 27.28 80 GLY A CA 1
ATOM 597 C C . GLY A 1 80 ? -32.456 21.062 7.469 1.00 27.28 80 GLY A C 1
ATOM 598 O O . GLY A 1 80 ? -31.705 20.116 7.260 1.00 27.28 80 GLY A O 1
ATOM 599 N N . GLU A 1 81 ? -32.874 21.497 8.659 1.00 30.47 81 GLU A N 1
ATOM 600 C CA . GLU A 1 81 ? -32.961 20.804 9.955 1.00 30.47 81 GLU A CA 1
ATOM 601 C C . GLU A 1 81 ? -31.914 19.717 10.269 1.00 30.47 81 GLU A C 1
ATOM 603 O O . GLU A 1 81 ? -31.895 18.619 9.719 1.00 30.47 81 GLU A O 1
ATOM 608 N N . ASP A 1 82 ? -31.072 20.074 11.240 1.00 35.53 82 ASP A N 1
ATOM 609 C CA . ASP A 1 82 ? -30.059 19.287 11.939 1.00 35.53 82 ASP A CA 1
ATOM 610 C C . ASP A 1 82 ? -30.667 18.093 12.701 1.00 35.53 82 ASP A C 1
ATOM 612 O O . ASP A 1 82 ? -30.711 18.062 13.927 1.00 35.53 82 ASP A O 1
ATOM 616 N N . ASP A 1 83 ? -31.133 17.082 11.969 1.00 32.53 83 ASP A N 1
ATOM 617 C CA . ASP A 1 83 ? -31.247 15.722 12.491 1.00 32.53 83 ASP A CA 1
ATOM 618 C C . ASP A 1 83 ? -29.858 15.074 12.390 1.00 32.53 83 ASP A C 1
ATOM 620 O O . ASP A 1 83 ? -29.548 14.324 11.457 1.00 32.53 83 ASP A O 1
ATOM 624 N N . ARG A 1 84 ? -28.972 15.399 13.340 1.00 41.72 84 ARG A N 1
ATOM 625 C CA . ARG A 1 84 ? -27.702 14.688 13.548 1.00 41.72 84 ARG A CA 1
ATOM 626 C C . ARG A 1 84 ? -28.039 13.255 13.969 1.00 41.72 84 ARG A C 1
ATOM 628 O O . ARG A 1 84 ? -28.176 12.963 15.152 1.00 41.72 84 ARG A O 1
ATOM 635 N N . TYR A 1 85 ? -28.233 12.371 12.989 1.00 42.78 85 TYR A N 1
ATOM 636 C CA . TYR A 1 85 ? -28.411 10.938 13.211 1.00 42.78 85 TYR A CA 1
ATOM 637 C C . TYR A 1 85 ? -27.253 10.431 14.077 1.00 42.78 85 TYR A C 1
ATOM 639 O O . TYR A 1 85 ? -26.091 10.497 13.667 1.00 42.78 85 TYR A O 1
ATOM 647 N N . ASP A 1 86 ? -27.583 9.963 15.279 1.00 42.94 86 ASP A N 1
ATOM 648 C CA . ASP A 1 86 ? -26.658 9.386 16.252 1.00 42.94 86 ASP A CA 1
ATOM 649 C C . ASP A 1 86 ? -26.155 8.023 15.752 1.00 42.94 86 ASP A C 1
ATOM 651 O O . ASP A 1 86 ? -26.565 6.954 16.199 1.00 42.94 86 ASP A O 1
ATOM 655 N N . TYR A 1 87 ? -25.270 8.062 14.757 1.00 49.97 87 TYR A N 1
ATOM 656 C CA . TYR A 1 87 ? -24.421 6.936 14.386 1.00 49.97 87 TYR A CA 1
ATOM 657 C C . TYR A 1 87 ? -23.245 6.866 15.369 1.00 49.97 87 TYR A C 1
ATOM 659 O O . TYR A 1 87 ? -22.079 7.090 15.033 1.00 49.97 87 TYR A O 1
ATOM 667 N N . GLY A 1 88 ? -23.559 6.569 16.626 1.00 48.66 88 GLY A N 1
ATOM 668 C CA . GLY A 1 88 ? -22.597 6.007 17.559 1.00 48.66 88 GLY A CA 1
ATOM 669 C C . GLY A 1 88 ? -22.198 4.595 17.112 1.00 48.66 88 GLY A C 1
ATOM 670 O O . GLY A 1 88 ? -23.004 3.854 16.548 1.00 48.66 88 GLY A O 1
ATOM 671 N N . THR A 1 89 ? -20.980 4.176 17.458 1.00 58.28 89 THR A N 1
ATOM 672 C CA . THR A 1 89 ? -20.486 2.777 17.544 1.00 58.28 89 THR A CA 1
ATOM 673 C C . THR A 1 89 ? -19.692 2.132 16.393 1.00 58.28 89 THR A C 1
ATOM 675 O O . THR A 1 89 ? -19.037 1.138 16.675 1.00 58.28 89 THR A O 1
ATOM 678 N N . MET A 1 90 ? -19.649 2.618 15.143 1.00 70.88 90 MET A N 1
ATOM 679 C CA . MET A 1 90 ? -18.840 1.933 14.101 1.00 70.88 90 MET A CA 1
ATOM 680 C C . MET A 1 90 ? -17.553 2.687 13.764 1.00 70.88 90 MET A C 1
ATOM 682 O O . MET A 1 90 ? -17.580 3.693 13.056 1.00 70.88 90 MET A O 1
ATOM 686 N N . GLU A 1 91 ? -16.410 2.177 14.226 1.00 82.06 91 GLU A N 1
ATOM 687 C CA . GLU A 1 91 ? -15.107 2.719 13.834 1.00 82.06 91 GLU A CA 1
ATOM 688 C C . GLU A 1 91 ? -14.848 2.505 12.339 1.00 82.06 91 GLU A C 1
ATOM 690 O O . GLU A 1 91 ? -15.160 1.453 11.776 1.00 82.06 91 GLU A O 1
ATOM 695 N N . ARG A 1 92 ? -14.257 3.506 11.676 1.00 89.06 92 ARG A N 1
ATOM 696 C CA . ARG A 1 92 ? -13.917 3.439 10.251 1.00 89.06 92 ARG A CA 1
ATOM 697 C C . ARG A 1 92 ? -12.423 3.234 10.049 1.00 89.06 92 ARG A C 1
ATOM 699 O O . ARG A 1 92 ? -11.621 4.119 10.344 1.00 89.06 92 ARG A O 1
ATOM 706 N N . THR A 1 93 ? -12.051 2.161 9.364 1.00 90.62 93 THR A N 1
ATOM 707 C CA . THR A 1 93 ? -10.690 1.954 8.859 1.00 90.62 93 THR A CA 1
ATOM 708 C C . THR A 1 93 ? -10.610 2.313 7.366 1.00 90.62 93 THR A C 1
ATOM 710 O O . THR A 1 93 ? -11.397 1.819 6.558 1.00 90.62 93 THR A O 1
ATOM 713 N N . PRO A 1 94 ? -9.670 3.170 6.927 1.00 92.00 94 PRO A N 1
ATOM 714 C CA . PRO A 1 94 ? -9.521 3.458 5.505 1.00 92.00 94 PRO A CA 1
ATOM 715 C C . PRO A 1 94 ? -8.982 2.241 4.745 1.00 92.00 94 PRO A C 1
ATOM 717 O O . PRO A 1 94 ? -8.039 1.580 5.176 1.00 92.00 94 PRO A O 1
ATOM 720 N N . CYS A 1 95 ? -9.530 1.987 3.560 1.00 92.19 95 CYS A N 1
ATOM 721 C CA . CYS A 1 95 ? -9.065 0.930 2.672 1.00 92.19 95 CYS A CA 1
ATOM 722 C C . CYS A 1 95 ? -7.600 1.169 2.272 1.00 92.19 95 CYS A C 1
ATOM 724 O O . CYS A 1 95 ? -7.264 2.153 1.598 1.00 92.19 95 CYS A O 1
ATOM 726 N N . VAL A 1 96 ? -6.723 0.241 2.659 1.00 92.62 96 VAL A N 1
ATOM 727 C CA . VAL A 1 96 ? -5.274 0.351 2.443 1.00 92.62 96 VAL A CA 1
ATOM 728 C C . VAL A 1 96 ? -4.946 0.297 0.953 1.00 92.62 96 VAL A C 1
ATOM 730 O O . VAL A 1 96 ? -4.233 1.165 0.458 1.00 92.62 96 VAL A O 1
ATOM 733 N N . ALA A 1 97 ? -5.543 -0.634 0.204 1.00 89.94 97 ALA A N 1
ATOM 734 C CA . ALA A 1 97 ? -5.324 -0.763 -1.237 1.00 89.94 97 ALA A CA 1
ATOM 735 C C . ALA A 1 97 ? -5.739 0.500 -2.016 1.00 89.94 97 ALA A C 1
ATOM 737 O O . ALA A 1 97 ? -5.010 0.969 -2.894 1.00 89.94 97 ALA A O 1
ATOM 738 N N . HIS A 1 98 ? -6.884 1.096 -1.668 1.00 88.94 98 HIS A N 1
ATOM 739 C CA . HIS A 1 98 ? -7.305 2.371 -2.249 1.00 88.94 98 HIS A CA 1
ATOM 740 C C . HIS A 1 98 ? -6.345 3.505 -1.862 1.00 88.94 98 HIS A C 1
ATOM 742 O O . HIS A 1 98 ? -5.999 4.354 -2.681 1.00 88.94 98 HIS A O 1
ATOM 748 N N . THR A 1 99 ? -5.865 3.514 -0.623 1.00 91.94 99 THR A N 1
ATOM 749 C CA . THR A 1 99 ? -4.930 4.538 -0.152 1.00 91.94 99 THR A CA 1
ATOM 750 C C . THR A 1 99 ? -3.563 4.423 -0.843 1.00 91.94 99 THR A C 1
ATOM 752 O O . THR A 1 99 ? -3.012 5.448 -1.245 1.00 91.94 99 THR A O 1
ATOM 755 N N . LEU A 1 100 ? -3.062 3.207 -1.100 1.00 92.00 100 LEU A N 1
ATOM 756 C CA . LEU A 1 100 ? -1.859 2.963 -1.910 1.00 92.00 100 LEU A CA 1
ATOM 757 C C . LEU A 1 100 ? -2.036 3.473 -3.345 1.00 92.00 100 LEU A C 1
ATOM 759 O O . LEU A 1 100 ? -1.149 4.139 -3.879 1.00 92.00 100 LEU A O 1
ATOM 763 N N . GLN A 1 101 ? -3.210 3.254 -3.945 1.00 88.50 101 GLN A N 1
ATOM 764 C CA . GLN A 1 101 ? -3.549 3.807 -5.260 1.00 88.50 101 GLN A CA 1
ATOM 765 C C . GLN A 1 101 ? -3.440 5.341 -5.284 1.00 88.50 101 GLN A C 1
ATOM 767 O O . GLN A 1 101 ? -2.949 5.900 -6.266 1.00 88.50 101 GLN A O 1
ATOM 772 N N . LEU A 1 102 ? -3.833 6.034 -4.209 1.00 88.62 102 LEU A N 1
ATOM 773 C CA . LEU A 1 102 ? -3.686 7.491 -4.106 1.00 88.62 102 LEU A CA 1
ATOM 774 C C . LEU A 1 102 ? -2.222 7.943 -3.983 1.00 88.62 102 LEU A C 1
ATOM 776 O O . LEU A 1 102 ? -1.892 9.019 -4.485 1.00 88.62 102 LEU A O 1
ATOM 780 N N . VAL A 1 103 ? -1.360 7.157 -3.329 1.00 89.88 103 VAL A N 1
ATOM 781 C CA . VAL A 1 103 ? 0.086 7.437 -3.244 1.00 89.88 103 VAL A CA 1
ATOM 782 C C . VAL A 1 103 ? 0.725 7.303 -4.626 1.00 89.88 103 VAL A C 1
ATOM 784 O O . VAL A 1 103 ? 1.422 8.212 -5.075 1.00 89.88 103 VAL A O 1
ATOM 787 N N . VAL A 1 104 ? 0.428 6.211 -5.337 1.00 88.00 104 VAL A N 1
ATOM 788 C CA . VAL A 1 104 ? 0.992 5.932 -6.664 1.00 88.00 104 VAL A CA 1
ATOM 789 C C . VAL A 1 104 ? 0.494 6.914 -7.725 1.00 88.00 104 VAL A C 1
ATOM 791 O O . VAL A 1 104 ? 1.280 7.368 -8.552 1.00 88.00 104 VAL A O 1
ATOM 794 N N . ASN A 1 105 ? -0.777 7.320 -7.688 1.00 81.44 105 ASN A N 1
ATOM 795 C CA . ASN A 1 105 ? -1.332 8.267 -8.664 1.00 81.44 105 ASN A CA 1
ATOM 796 C C . ASN A 1 105 ? -0.643 9.640 -8.668 1.00 81.44 105 ASN A C 1
ATOM 798 O O . ASN A 1 105 ? -0.777 10.387 -9.637 1.00 81.44 105 ASN A O 1
ATOM 802 N N . MET A 1 106 ? 0.122 9.982 -7.627 1.00 72.00 106 MET A N 1
ATOM 803 C CA . MET A 1 106 ? 0.974 11.169 -7.671 1.00 72.00 106 MET A CA 1
ATOM 804 C C . MET A 1 106 ? 2.044 11.097 -8.766 1.00 72.00 106 MET A C 1
ATOM 806 O O . MET A 1 106 ? 2.406 12.144 -9.293 1.00 72.00 106 MET A O 1
ATOM 810 N N . LEU A 1 107 ? 2.525 9.896 -9.108 1.00 69.19 107 LEU A N 1
ATOM 811 C CA . LEU A 1 107 ? 3.462 9.660 -10.209 1.00 69.19 107 LEU A CA 1
ATOM 812 C C . LEU A 1 107 ? 2.794 9.917 -11.561 1.00 69.19 107 LEU A C 1
ATOM 814 O O . LEU A 1 107 ? 3.324 10.644 -12.396 1.00 69.19 107 LEU A O 1
ATOM 818 N N . LEU A 1 108 ? 1.612 9.326 -11.751 1.00 65.75 108 LEU A N 1
ATOM 819 C CA . LEU A 1 108 ? 0.932 9.279 -13.045 1.00 65.75 108 LEU A CA 1
ATOM 820 C C . LEU A 1 108 ? 0.385 10.641 -13.478 1.00 65.75 108 LEU A C 1
ATOM 822 O O . LEU A 1 108 ? 0.395 10.956 -14.660 1.00 65.75 108 LEU A O 1
ATOM 826 N N . ASN A 1 109 ? -0.045 11.467 -12.523 1.00 62.44 109 ASN A N 1
ATOM 827 C CA . ASN A 1 109 ? -0.712 12.736 -12.820 1.00 62.44 109 ASN A CA 1
ATOM 828 C C . ASN A 1 109 ? 0.226 13.958 -12.845 1.00 62.44 109 ASN A C 1
ATOM 830 O O . ASN A 1 109 ? -0.250 15.065 -13.088 1.00 62.44 109 ASN A O 1
ATOM 834 N N . LYS A 1 110 ? 1.525 13.817 -12.527 1.00 54.03 110 LYS A N 1
ATOM 835 C CA . LYS A 1 110 ? 2.444 14.969 -12.357 1.00 54.03 110 LYS A CA 1
ATOM 836 C C . LYS A 1 110 ? 3.732 14.931 -13.186 1.00 54.03 110 LYS A C 1
ATOM 838 O O . LYS A 1 110 ? 4.495 15.890 -13.111 1.00 54.03 110 LYS A O 1
ATOM 843 N N . GLU A 1 111 ? 3.978 13.892 -13.984 1.00 53.97 111 GLU A N 1
ATOM 844 C CA . GLU A 1 111 ? 5.190 13.773 -14.810 1.00 53.97 111 GLU A CA 1
ATOM 845 C C . GLU A 1 111 ? 4.884 13.993 -16.310 1.00 53.97 111 GLU A C 1
ATOM 847 O O . GLU A 1 111 ? 4.555 13.032 -17.015 1.00 53.97 111 GLU A O 1
ATOM 852 N N . PRO A 1 112 ? 5.032 15.227 -16.841 1.00 43.94 112 PRO A N 1
ATOM 853 C CA . PRO A 1 112 ? 4.759 15.537 -18.251 1.00 43.94 112 PRO A CA 1
ATOM 854 C C . PRO A 1 112 ? 5.706 14.817 -19.225 1.00 43.94 112 PRO A C 1
ATOM 856 O O . PRO A 1 112 ? 5.341 14.543 -20.360 1.00 43.94 112 PRO A O 1
ATOM 859 N N . GLN A 1 113 ? 6.910 14.429 -18.787 1.00 43.94 113 GLN A N 1
ATOM 860 C CA . GLN A 1 113 ? 7.855 13.664 -19.618 1.00 43.94 113 GLN A CA 1
ATOM 861 C C . GLN A 1 113 ? 7.464 12.197 -19.831 1.00 43.94 113 GLN A C 1
ATOM 863 O O . GLN A 1 113 ? 8.132 11.480 -20.576 1.00 43.94 113 GLN A O 1
ATOM 868 N N . SER A 1 114 ? 6.450 11.714 -19.121 1.00 48.56 114 SER A N 1
ATOM 869 C CA . SER A 1 114 ? 5.991 10.342 -19.266 1.00 48.56 114 SER A CA 1
ATOM 870 C C . SER A 1 114 ? 5.108 10.190 -20.519 1.00 48.56 114 SER A C 1
ATOM 872 O O . SER A 1 114 ? 5.192 9.167 -21.196 1.00 48.56 114 SER A O 1
ATOM 874 N N . GLU A 1 115 ? 4.395 11.248 -20.929 1.00 48.47 115 GLU A N 1
ATOM 875 C CA . GLU A 1 115 ? 3.467 11.230 -22.068 1.00 48.47 115 GLU A CA 1
ATOM 876 C C . GLU A 1 115 ? 4.132 10.885 -23.407 1.00 48.47 115 GLU A C 1
ATOM 878 O O . GLU A 1 115 ? 3.586 10.066 -24.141 1.00 48.47 115 GLU A O 1
ATOM 883 N N . ASP A 1 116 ? 5.323 11.405 -23.721 1.00 52.53 116 ASP A N 1
ATOM 884 C CA . ASP A 1 116 ? 5.998 11.108 -24.999 1.00 52.53 116 ASP A CA 1
ATOM 885 C C . ASP A 1 116 ? 6.418 9.634 -25.114 1.00 52.53 116 ASP A C 1
ATOM 887 O O . ASP A 1 116 ? 6.244 8.994 -26.154 1.00 52.53 116 ASP A O 1
ATOM 891 N N . CYS A 1 117 ? 6.935 9.067 -24.023 1.00 53.47 117 CYS A N 1
ATOM 892 C CA . CYS A 1 117 ? 7.352 7.668 -23.958 1.00 53.47 117 CYS A CA 1
ATOM 893 C C . CYS A 1 117 ? 6.138 6.726 -24.065 1.00 53.47 117 CYS A C 1
ATOM 895 O O . CYS A 1 117 ? 6.146 5.765 -24.842 1.00 53.47 117 CYS A O 1
ATOM 897 N N . TRP A 1 118 ? 5.050 7.055 -23.358 1.00 55.28 118 TRP A N 1
ATOM 898 C CA . TRP A 1 118 ? 3.793 6.305 -23.420 1.00 55.28 118 TRP A CA 1
ATOM 899 C C . TRP A 1 118 ? 3.082 6.453 -24.765 1.00 55.28 118 TRP A C 1
ATOM 901 O O . TRP A 1 118 ? 2.466 5.498 -25.235 1.00 55.28 118 TRP A O 1
ATOM 911 N N . THR A 1 119 ? 3.200 7.607 -25.425 1.00 55.25 119 THR A N 1
ATOM 912 C CA . THR A 1 119 ? 2.607 7.856 -26.747 1.00 55.25 119 THR A CA 1
ATOM 913 C C . THR A 1 119 ? 3.305 7.026 -27.823 1.00 55.25 119 THR A C 1
ATOM 915 O O . THR A 1 119 ? 2.632 6.369 -28.627 1.00 55.25 119 THR A O 1
ATOM 918 N N . LYS A 1 120 ? 4.645 6.952 -27.797 1.00 59.25 120 LYS A N 1
ATOM 919 C CA . LYS A 1 120 ? 5.420 6.056 -28.677 1.00 59.25 120 LYS A CA 1
ATOM 920 C C . LYS A 1 120 ? 5.019 4.593 -28.459 1.00 59.25 120 LYS A C 1
ATOM 922 O O . LYS A 1 120 ? 4.679 3.888 -29.410 1.00 59.25 120 LYS A O 1
ATOM 927 N N . GLN A 1 121 ? 4.935 4.157 -27.203 1.00 55.53 121 GLN A N 1
ATOM 928 C CA . GLN A 1 121 ? 4.553 2.785 -26.860 1.00 55.53 121 GLN A CA 1
ATOM 929 C C . GLN A 1 121 ? 3.088 2.444 -27.214 1.00 55.53 121 GLN A C 1
ATOM 931 O O . GLN A 1 121 ? 2.784 1.338 -27.679 1.00 55.53 121 GLN A O 1
ATOM 936 N N . GLY A 1 122 ? 2.162 3.386 -27.022 1.00 54.00 122 GLY A N 1
ATOM 937 C CA . GLY A 1 122 ? 0.752 3.247 -27.391 1.00 54.00 122 GLY A CA 1
ATOM 938 C C . GLY A 1 122 ? 0.556 3.129 -28.904 1.00 54.00 122 GLY A C 1
ATOM 939 O O . GLY A 1 122 ? -0.267 2.329 -29.367 1.00 54.00 122 GLY A O 1
ATOM 940 N N . THR A 1 123 ? 1.373 3.851 -29.675 1.00 55.91 123 THR A N 1
ATOM 941 C CA . THR A 1 123 ? 1.416 3.765 -31.142 1.00 55.91 123 THR A CA 1
ATOM 942 C C . THR A 1 123 ? 1.871 2.378 -31.595 1.00 55.91 123 THR A C 1
ATOM 944 O O . THR A 1 123 ? 1.238 1.782 -32.470 1.00 55.91 123 THR A O 1
ATOM 947 N N . TRP A 1 124 ? 2.886 1.802 -30.942 1.00 56.09 124 TRP A N 1
ATOM 948 C CA . TRP A 1 124 ? 3.343 0.438 -31.229 1.00 56.09 124 TRP A CA 1
ATOM 949 C C . TRP A 1 124 ? 2.298 -0.620 -30.876 1.00 56.09 124 TRP A C 1
ATOM 951 O O . TRP A 1 124 ? 2.075 -1.546 -31.649 1.00 56.09 124 TRP A O 1
ATOM 961 N N . SER A 1 125 ? 1.620 -0.471 -29.736 1.00 51.59 125 SER A N 1
ATOM 962 C CA . SER A 1 125 ? 0.602 -1.426 -29.274 1.00 51.59 125 SER A CA 1
ATOM 963 C C . SER A 1 125 ? -0.615 -1.461 -30.207 1.00 51.59 125 SER A C 1
ATOM 965 O O . SER A 1 125 ? -1.112 -2.534 -30.544 1.00 51.59 125 SER A O 1
ATOM 967 N N . THR A 1 126 ? -1.059 -0.291 -30.677 1.00 50.88 126 THR A N 1
ATOM 968 C CA . THR A 1 126 ? -2.211 -0.160 -31.588 1.00 50.88 126 THR A CA 1
ATOM 969 C C . THR A 1 126 ? -1.869 -0.628 -33.006 1.00 50.88 126 THR A C 1
ATOM 971 O O . THR A 1 126 ? -2.671 -1.295 -33.655 1.00 50.88 126 THR A O 1
ATOM 974 N N . SER A 1 127 ? -0.659 -0.331 -33.481 1.00 50.00 127 SER A N 1
ATOM 975 C CA . SER A 1 127 ? -0.225 -0.679 -34.840 1.00 50.00 127 SER A CA 1
ATOM 976 C C . SER A 1 127 ? 0.187 -2.150 -34.963 1.00 50.00 127 SER A C 1
ATOM 978 O O . SER A 1 127 ? -0.096 -2.787 -35.972 1.00 50.00 127 SER A O 1
ATOM 980 N N . SER A 1 128 ? 0.778 -2.732 -33.916 1.00 48.56 128 SER A N 1
ATOM 981 C CA . SER A 1 128 ? 1.099 -4.164 -33.847 1.00 48.56 128 SER A CA 1
ATOM 982 C C . SER A 1 128 ? -0.166 -5.037 -33.889 1.00 48.56 128 SER A C 1
ATOM 984 O O . SER A 1 128 ? -0.208 -6.018 -34.628 1.00 48.56 128 SER A O 1
ATOM 986 N N . ALA A 1 129 ? -1.252 -4.626 -33.221 1.00 49.50 129 ALA A N 1
ATOM 987 C CA . ALA A 1 129 ? -2.545 -5.318 -33.295 1.00 49.50 129 ALA A CA 1
ATOM 988 C C . ALA A 1 129 ? -3.156 -5.345 -34.714 1.00 49.50 129 ALA A C 1
ATOM 990 O O . ALA A 1 129 ? -3.869 -6.286 -35.052 1.00 49.50 129 ALA A O 1
ATOM 991 N N . ASN A 1 130 ? -2.848 -4.345 -35.549 1.00 42.28 130 ASN A N 1
ATOM 992 C CA . ASN A 1 130 ? -3.370 -4.225 -36.915 1.00 42.28 130 ASN A CA 1
ATOM 993 C C . ASN A 1 130 ? -2.439 -4.812 -37.994 1.00 42.28 130 ASN A C 1
ATOM 995 O O . ASN A 1 130 ? -2.903 -5.106 -39.095 1.00 42.28 130 ASN A O 1
ATOM 999 N N . HIS A 1 131 ? -1.143 -4.986 -37.705 1.00 42.28 131 HIS A N 1
ATOM 1000 C CA . HIS A 1 131 ? -0.130 -5.394 -38.692 1.00 42.28 131 HIS A CA 1
ATOM 1001 C C . HIS A 1 131 ? 0.565 -6.730 -38.401 1.00 42.28 131 HIS A C 1
ATOM 1003 O O . HIS A 1 131 ? 1.277 -7.244 -39.267 1.00 42.28 131 HIS A O 1
ATOM 1009 N N . LEU A 1 132 ? 0.354 -7.335 -37.230 1.00 42.53 132 LEU A N 1
ATOM 1010 C CA . LEU A 1 132 ? 0.782 -8.709 -36.980 1.00 42.53 132 LEU A CA 1
ATOM 1011 C C . LEU A 1 132 ? -0.096 -9.674 -37.786 1.00 42.53 132 LEU A C 1
ATOM 1013 O O . LEU A 1 132 ? -1.140 -10.142 -37.336 1.00 42.53 132 LEU A O 1
ATOM 1017 N N . SER A 1 133 ? 0.347 -9.993 -39.003 1.00 39.59 133 SER A N 1
ATOM 1018 C CA . SER A 1 133 ? -0.129 -11.190 -39.693 1.00 39.59 133 SER A CA 1
ATOM 1019 C C . SER A 1 133 ? 0.155 -12.432 -38.823 1.00 39.59 133 SER A C 1
ATOM 1021 O O . SER A 1 133 ? 1.175 -12.461 -38.127 1.00 39.59 133 SER A O 1
ATOM 1023 N N . PRO A 1 134 ? -0.667 -13.497 -38.881 1.00 42.22 134 PRO A N 1
ATOM 1024 C CA . PRO A 1 134 ? -0.491 -14.711 -38.069 1.00 42.22 134 PRO A CA 1
ATOM 1025 C C . PRO A 1 134 ? 0.842 -15.460 -38.275 1.00 42.22 134 PRO A C 1
ATOM 1027 O O . PRO A 1 134 ? 1.064 -16.493 -37.650 1.00 42.22 134 PRO A O 1
ATOM 1030 N N . GLN A 1 135 ? 1.719 -14.988 -39.167 1.00 37.28 135 GLN A N 1
ATOM 1031 C CA . GLN A 1 135 ? 2.918 -15.688 -39.627 1.00 37.28 135 GLN A CA 1
ATOM 1032 C C . GLN A 1 135 ? 4.239 -15.174 -39.030 1.00 37.28 135 GLN A C 1
ATOM 1034 O O . GLN A 1 135 ? 5.249 -15.860 -39.151 1.00 37.28 135 GLN A O 1
ATOM 1039 N N . SER A 1 136 ? 4.242 -14.049 -38.304 1.00 40.88 136 SER A N 1
ATOM 1040 C CA . SER A 1 136 ? 5.349 -13.646 -37.411 1.00 40.88 136 SER A CA 1
ATOM 1041 C C . SER A 1 136 ? 5.125 -14.088 -35.958 1.00 40.88 136 SER A C 1
ATOM 1043 O O . SER A 1 136 ? 5.859 -13.695 -35.054 1.00 40.88 136 SER A O 1
ATOM 1045 N N . ALA A 1 137 ? 4.156 -14.984 -35.741 1.00 41.16 137 ALA A N 1
ATOM 1046 C CA . ALA A 1 137 ? 3.916 -15.721 -34.503 1.00 41.16 137 ALA A CA 1
ATOM 1047 C C . ALA A 1 137 ? 5.009 -16.777 -34.211 1.00 41.16 137 ALA A C 1
ATOM 1049 O O . ALA A 1 137 ? 4.716 -17.887 -33.761 1.00 41.16 137 ALA A O 1
ATOM 1050 N N . CYS A 1 138 ? 6.283 -16.463 -34.468 1.00 39.19 138 CYS A N 1
ATOM 1051 C CA . CYS A 1 138 ? 7.372 -17.319 -34.025 1.00 39.19 138 CYS A CA 1
ATOM 1052 C C . CYS A 1 138 ? 7.707 -17.008 -32.570 1.00 39.19 138 CYS A C 1
ATOM 1054 O O . CYS A 1 138 ? 8.407 -16.054 -32.245 1.00 39.19 138 CYS A O 1
ATOM 1056 N N . CYS A 1 139 ? 7.280 -17.968 -31.753 1.00 33.84 139 CYS A N 1
ATOM 1057 C CA . CYS A 1 139 ? 8.104 -18.593 -30.731 1.00 33.84 139 CYS A CA 1
ATOM 1058 C C . CYS A 1 139 ? 7.868 -18.100 -29.286 1.00 33.84 139 CYS A C 1
ATOM 1060 O O . CYS A 1 139 ? 8.533 -17.200 -28.794 1.00 33.84 139 CYS A O 1
ATOM 1062 N N . ARG A 1 140 ? 7.002 -18.871 -28.592 1.00 38.56 140 ARG A N 1
ATOM 1063 C CA . ARG A 1 140 ? 6.770 -18.983 -27.128 1.00 38.56 140 ARG A CA 1
ATOM 1064 C C . ARG A 1 140 ? 5.723 -18.032 -26.517 1.00 38.56 140 ARG A C 1
ATOM 1066 O O . ARG A 1 140 ? 6.057 -16.963 -26.040 1.00 38.56 140 ARG A O 1
ATOM 1073 N N . GLY A 1 141 ? 4.472 -18.505 -26.429 1.00 39.66 141 GLY A N 1
ATOM 1074 C CA . GLY A 1 141 ? 3.484 -18.074 -25.421 1.00 39.66 141 GLY A CA 1
ATOM 1075 C C . GLY A 1 141 ? 3.082 -16.595 -25.464 1.00 39.66 141 GLY A C 1
ATOM 1076 O O . GLY A 1 141 ? 3.654 -15.775 -24.760 1.00 39.66 141 GLY A O 1
ATOM 1077 N N . LEU A 1 142 ? 2.066 -16.282 -26.272 1.00 45.69 142 LEU A N 1
ATOM 1078 C CA . LEU A 1 142 ? 1.551 -14.942 -26.589 1.00 45.69 142 LEU A CA 1
ATOM 1079 C C . LEU A 1 142 ? 1.352 -14.021 -25.368 1.00 45.69 142 LEU A C 1
ATOM 1081 O O . LEU A 1 142 ? 0.316 -14.051 -24.704 1.00 45.69 142 LEU A O 1
ATOM 1085 N N . LEU A 1 143 ? 2.316 -13.131 -25.138 1.00 51.84 143 LEU A N 1
ATOM 1086 C CA . LEU A 1 143 ? 2.162 -11.954 -24.290 1.00 51.84 143 LEU A CA 1
ATOM 1087 C C . LEU A 1 143 ? 2.037 -10.721 -25.190 1.00 51.84 143 LEU A C 1
ATOM 1089 O O . LEU A 1 143 ? 2.963 -10.379 -25.917 1.00 51.84 143 LEU A O 1
ATOM 1093 N N . VAL A 1 144 ? 0.887 -10.051 -25.141 1.00 61.81 144 VAL A N 1
ATOM 1094 C CA . VAL A 1 144 ? 0.636 -8.793 -25.866 1.00 61.81 144 VAL A CA 1
ATOM 1095 C C . VAL A 1 144 ? 1.062 -7.610 -24.990 1.00 61.81 144 VAL A C 1
ATOM 1097 O O . VAL A 1 144 ? 1.047 -7.719 -23.758 1.00 61.81 144 VAL A O 1
ATOM 1100 N N . LEU A 1 145 ? 1.457 -6.489 -25.602 1.00 58.62 145 LEU A N 1
ATOM 1101 C CA . LEU A 1 145 ? 1.634 -5.228 -24.878 1.00 58.62 145 LEU A CA 1
ATOM 1102 C C . LEU A 1 145 ? 0.310 -4.826 -24.216 1.00 58.62 145 LEU A C 1
ATOM 1104 O O . LEU A 1 145 ? -0.754 -4.870 -24.830 1.00 58.62 145 LEU A O 1
ATOM 1108 N N . ILE A 1 146 ? 0.382 -4.463 -22.940 1.00 64.25 146 ILE A N 1
ATOM 1109 C CA . ILE A 1 146 ? -0.781 -4.030 -22.168 1.00 64.25 146 ILE A CA 1
ATOM 1110 C C . ILE A 1 146 ? -0.928 -2.527 -22.378 1.00 64.25 146 ILE A C 1
ATOM 1112 O O . ILE A 1 146 ? 0.041 -1.795 -22.204 1.00 64.25 146 ILE A O 1
ATOM 1116 N N . LYS A 1 147 ? -2.122 -2.070 -22.760 1.00 56.81 147 LYS A N 1
ATOM 1117 C CA . LYS A 1 147 ? -2.424 -0.639 -22.849 1.00 56.81 147 LYS A CA 1
ATOM 1118 C C . LYS A 1 147 ? -2.711 -0.087 -21.455 1.00 56.81 147 LYS A C 1
ATOM 1120 O O . LYS A 1 147 ? -3.372 -0.752 -20.655 1.00 56.81 147 LYS A O 1
ATOM 1125 N N . ASP A 1 148 ? -2.255 1.132 -21.193 1.00 54.28 148 ASP A N 1
ATOM 1126 C CA . ASP A 1 148 ? -2.593 1.817 -19.954 1.00 54.28 148 ASP A CA 1
ATOM 1127 C C . ASP A 1 148 ? -4.096 2.139 -19.866 1.00 54.28 148 ASP A C 1
ATOM 1129 O O . ASP A 1 148 ? -4.742 2.521 -20.847 1.00 54.28 148 ASP A O 1
ATOM 1133 N N . CYS A 1 149 ? -4.650 1.968 -18.672 1.00 57.41 149 CYS A N 1
ATOM 1134 C CA . CYS A 1 149 ? -5.988 2.360 -18.273 1.00 57.41 149 CYS A CA 1
ATOM 1135 C C . CYS A 1 149 ? -5.840 3.499 -17.248 1.00 57.41 149 CYS A C 1
ATOM 1137 O O . CYS A 1 149 ? -5.511 3.235 -16.090 1.00 57.41 149 CYS A O 1
ATOM 1139 N N . PRO A 1 150 ? -6.115 4.760 -17.630 1.00 50.62 150 PRO A N 1
ATOM 1140 C CA . PRO A 1 150 ? -5.826 5.931 -16.792 1.00 50.62 150 PRO A CA 1
ATOM 1141 C C . PRO A 1 150 ? -6.465 5.905 -15.394 1.00 50.62 150 PRO A C 1
ATOM 1143 O O . PRO A 1 150 ? -6.036 6.619 -14.494 1.00 50.62 150 PRO A O 1
ATOM 1146 N N . THR A 1 151 ? -7.507 5.091 -15.191 1.00 53.88 151 THR A N 1
ATOM 1147 C CA . THR A 1 151 ? -8.269 5.019 -13.940 1.00 53.88 151 THR A CA 1
ATOM 1148 C C . THR A 1 151 ? -7.694 4.047 -12.902 1.00 53.88 151 THR A C 1
ATOM 1150 O O . THR A 1 151 ? -8.205 4.012 -11.784 1.00 53.88 151 THR A O 1
ATOM 1153 N N . ARG A 1 152 ? -6.665 3.241 -13.217 1.00 63.31 152 ARG A N 1
ATOM 1154 C CA . ARG A 1 152 ? -6.098 2.254 -12.275 1.00 63.31 152 ARG A CA 1
ATOM 1155 C C . ARG A 1 152 ? -4.595 2.112 -12.491 1.00 63.31 152 ARG A C 1
ATOM 1157 O O . ARG A 1 152 ? -4.164 1.679 -13.546 1.00 63.31 152 ARG A O 1
ATOM 1164 N N . TRP A 1 153 ? -3.771 2.416 -11.490 1.00 76.81 153 TRP A N 1
ATOM 1165 C CA . TRP A 1 153 ? -2.318 2.518 -11.715 1.00 76.81 153 TRP A CA 1
ATOM 1166 C C . TRP A 1 153 ? -1.673 1.166 -12.071 1.00 76.81 153 TRP A C 1
ATOM 1168 O O . TRP A 1 153 ? -0.610 1.111 -12.693 1.00 76.81 153 TRP A O 1
ATOM 1178 N N . SER A 1 154 ? -2.332 0.065 -11.700 1.00 75.31 154 SER A N 1
ATOM 1179 C CA . SER A 1 154 ? -1.875 -1.297 -11.962 1.00 75.31 154 SER A CA 1
ATOM 1180 C C . SER A 1 154 ? -1.742 -1.609 -13.455 1.00 75.31 154 SER A C 1
ATOM 1182 O O . SER A 1 154 ? -0.895 -2.429 -13.818 1.00 75.31 154 SER A O 1
ATOM 1184 N N . SER A 1 155 ? -2.502 -0.947 -14.339 1.00 72.12 155 SER A N 1
ATOM 1185 C CA . SER A 1 155 ? -2.307 -1.072 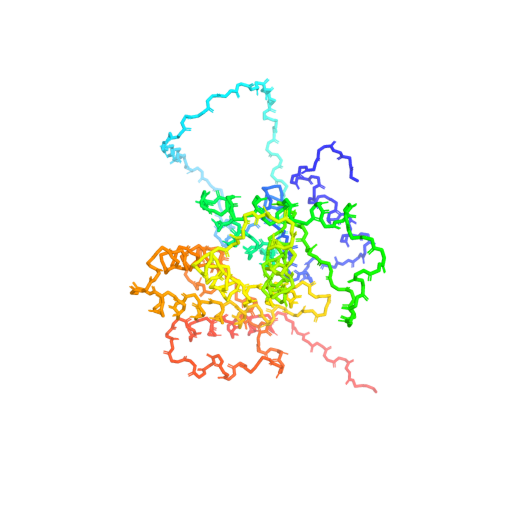-15.790 1.00 72.12 155 SER A CA 1
ATOM 1186 C C . SER A 1 155 ? -1.012 -0.420 -16.250 1.00 72.12 155 SER A C 1
ATOM 1188 O O . SER A 1 155 ? -0.309 -1.018 -17.060 1.00 72.12 155 SER A O 1
ATOM 1190 N N . CYS A 1 156 ? -0.657 0.744 -15.700 1.00 77.19 156 CYS A N 1
ATOM 1191 C CA . CYS A 1 156 ? 0.573 1.446 -16.053 1.00 77.19 156 CYS A CA 1
ATOM 1192 C C . CYS A 1 156 ? 1.796 0.619 -15.640 1.00 77.19 156 CYS A C 1
ATOM 1194 O O . CYS A 1 156 ? 2.690 0.366 -16.449 1.00 77.19 156 CYS A O 1
ATOM 1196 N N . TYR A 1 157 ? 1.794 0.088 -14.414 1.00 86.38 157 TYR A N 1
ATOM 1197 C CA . TYR A 1 157 ? 2.830 -0.844 -13.966 1.00 86.38 157 TYR A CA 1
ATOM 1198 C C . TYR A 1 157 ? 2.912 -2.092 -14.859 1.00 86.38 157 TYR A C 1
ATOM 1200 O O . TYR A 1 157 ? 3.994 -2.463 -15.317 1.00 86.38 157 TYR A O 1
ATOM 1208 N N . SER A 1 158 ? 1.768 -2.716 -15.160 1.00 82.88 158 SER A N 1
ATOM 1209 C CA . SER A 1 158 ? 1.720 -3.918 -16.002 1.00 82.88 158 SER A CA 1
ATOM 1210 C C . SER A 1 158 ? 2.230 -3.645 -17.420 1.00 82.88 158 SER A C 1
ATOM 1212 O O . SER A 1 158 ? 2.934 -4.476 -17.996 1.00 82.88 158 SER A O 1
ATOM 1214 N N . MET A 1 159 ? 1.920 -2.469 -17.971 1.00 82.81 159 MET A N 1
ATOM 1215 C CA . MET A 1 159 ? 2.432 -1.994 -19.253 1.00 82.81 159 MET A CA 1
ATOM 1216 C C . MET A 1 159 ? 3.954 -1.833 -19.216 1.00 82.81 159 MET A C 1
ATOM 1218 O O . MET A 1 159 ? 4.624 -2.345 -20.111 1.00 82.81 159 MET A O 1
ATOM 1222 N N . MET A 1 160 ? 4.511 -1.185 -18.187 1.00 84.81 160 MET A N 1
ATOM 1223 C CA . MET A 1 160 ? 5.962 -1.030 -18.019 1.00 84.81 160 MET A CA 1
ATOM 1224 C C . MET A 1 160 ? 6.675 -2.374 -17.909 1.00 84.81 160 MET A C 1
ATOM 1226 O O . MET A 1 160 ? 7.616 -2.645 -18.657 1.00 84.81 160 MET A O 1
ATOM 1230 N N . ALA A 1 161 ? 6.197 -3.242 -17.016 1.00 87.62 161 ALA A N 1
ATOM 1231 C CA . ALA A 1 161 ? 6.770 -4.565 -16.802 1.00 87.62 161 ALA A CA 1
ATOM 1232 C C . ALA A 1 161 ? 6.742 -5.405 -18.088 1.00 87.62 161 ALA A C 1
ATOM 1234 O O . ALA A 1 161 ? 7.743 -6.023 -18.455 1.00 87.62 161 ALA A O 1
ATOM 1235 N N . ARG A 1 162 ? 5.622 -5.374 -18.824 1.00 84.50 162 ARG A N 1
ATOM 1236 C CA . ARG A 1 162 ? 5.488 -6.075 -20.106 1.00 84.50 162 ARG A CA 1
ATOM 1237 C C . ARG A 1 162 ? 6.372 -5.475 -21.198 1.00 84.50 162 ARG A C 1
ATOM 1239 O O . ARG A 1 162 ? 6.936 -6.230 -21.983 1.00 84.50 162 ARG A O 1
ATOM 1246 N N . CYS A 1 163 ? 6.506 -4.151 -21.248 1.00 83.50 163 CYS A N 1
ATOM 1247 C CA . CYS A 1 163 ? 7.382 -3.468 -22.200 1.00 83.50 163 CYS A CA 1
ATOM 1248 C C . CYS A 1 163 ? 8.827 -3.938 -22.052 1.00 83.50 163 CYS A C 1
ATOM 1250 O O . CYS A 1 163 ? 9.460 -4.327 -23.028 1.00 83.50 163 CYS A O 1
ATOM 1252 N N . LEU A 1 164 ? 9.316 -3.967 -20.810 1.00 87.31 164 LEU A N 1
ATOM 1253 C CA . LEU A 1 164 ? 10.666 -4.421 -20.490 1.00 87.31 164 LEU A CA 1
ATOM 1254 C C . LEU A 1 164 ? 10.863 -5.903 -20.818 1.00 87.31 164 LEU A C 1
ATOM 1256 O O . LEU A 1 164 ? 11.899 -6.271 -21.362 1.00 87.31 164 LEU A O 1
ATOM 1260 N N . GLN A 1 165 ? 9.861 -6.745 -20.544 1.00 87.50 165 GLN A N 1
ATOM 1261 C CA . GLN A 1 165 ? 9.902 -8.170 -20.883 1.00 87.50 165 GLN A CA 1
ATOM 1262 C C . GLN A 1 165 ? 10.016 -8.410 -22.396 1.00 87.50 165 GLN A C 1
ATOM 1264 O O . GLN A 1 165 ? 10.642 -9.375 -22.823 1.00 87.50 165 GLN A O 1
ATOM 1269 N N . LEU A 1 166 ? 9.407 -7.540 -23.205 1.00 83.62 166 LEU A N 1
ATOM 1270 C CA . LEU A 1 166 ? 9.388 -7.645 -24.663 1.00 83.62 166 LEU A CA 1
ATOM 1271 C C . LEU A 1 166 ? 10.402 -6.717 -25.345 1.00 83.62 166 LEU A C 1
ATOM 1273 O O .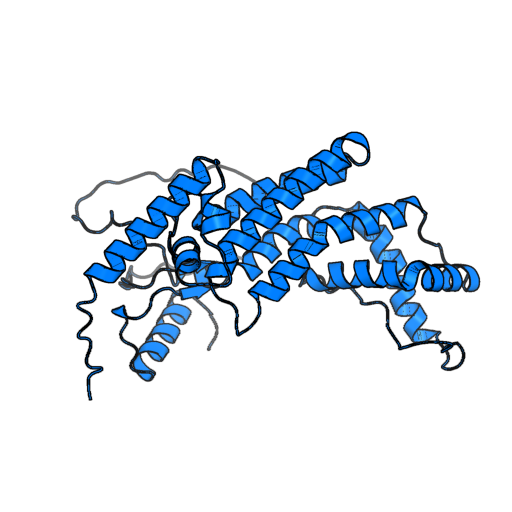 LEU A 1 166 ? 10.318 -6.546 -26.558 1.00 83.62 166 LEU A O 1
ATOM 1277 N N . LYS A 1 167 ? 11.350 -6.127 -24.606 1.00 85.94 167 LYS A N 1
ATOM 1278 C CA . LYS A 1 167 ? 12.259 -5.080 -25.103 1.00 85.94 167 LYS A CA 1
ATOM 1279 C C . LYS A 1 167 ? 12.914 -5.435 -26.440 1.00 85.94 167 LYS A C 1
ATOM 1281 O O . LYS A 1 167 ? 12.848 -4.638 -27.376 1.00 85.94 167 LYS A O 1
ATOM 1286 N N . ASP A 1 168 ? 13.501 -6.625 -26.545 1.00 83.56 168 ASP A N 1
ATOM 1287 C CA . ASP A 1 168 ? 14.225 -7.053 -27.750 1.00 83.56 168 ASP A CA 1
ATOM 1288 C C . ASP A 1 168 ? 13.279 -7.210 -28.949 1.00 83.56 168 ASP A C 1
ATOM 1290 O O . ASP A 1 168 ? 13.580 -6.766 -30.056 1.00 83.56 168 ASP A O 1
ATOM 1294 N N . HIS A 1 169 ? 12.088 -7.768 -28.718 1.00 80.25 169 HIS A N 1
ATOM 1295 C CA . HIS A 1 169 ? 11.064 -7.932 -29.749 1.00 80.25 169 HIS A CA 1
ATOM 1296 C C . HIS A 1 169 ? 10.485 -6.593 -30.205 1.00 80.25 169 HIS A C 1
ATOM 1298 O O . HIS A 1 169 ? 10.324 -6.362 -31.400 1.00 80.25 169 HIS A O 1
ATOM 1304 N N . VAL A 1 170 ? 10.182 -5.702 -29.260 1.00 80.31 170 VAL A N 1
ATOM 1305 C CA . VAL A 1 170 ? 9.649 -4.366 -29.543 1.00 80.31 170 VAL A CA 1
ATOM 1306 C C . VAL A 1 170 ? 10.660 -3.548 -30.341 1.00 80.31 170 VAL A C 1
ATOM 1308 O O . VAL A 1 170 ? 10.285 -2.917 -31.326 1.00 80.31 170 VAL A O 1
ATOM 1311 N N . THR A 1 171 ? 11.940 -3.619 -29.970 1.00 83.06 171 THR A N 1
ATOM 1312 C CA . THR A 1 171 ? 13.024 -2.930 -30.683 1.00 83.06 171 THR A CA 1
ATOM 1313 C C . THR A 1 171 ? 13.177 -3.468 -32.106 1.00 83.06 171 THR A C 1
ATOM 1315 O O . THR A 1 171 ? 13.182 -2.683 -33.049 1.00 83.06 171 THR A O 1
ATOM 1318 N N . ALA A 1 172 ? 13.186 -4.794 -32.287 1.00 81.75 172 ALA A N 1
ATOM 1319 C CA . ALA A 1 172 ? 13.278 -5.414 -33.611 1.00 81.75 172 ALA A CA 1
ATOM 1320 C C . ALA A 1 172 ? 12.088 -5.058 -34.523 1.00 81.75 172 ALA A C 1
ATOM 1322 O O . ALA A 1 172 ? 12.263 -4.800 -35.715 1.00 81.75 172 ALA A O 1
ATOM 1323 N N . VAL A 1 173 ? 10.867 -5.017 -33.973 1.00 78.25 173 VAL A N 1
ATOM 1324 C CA . VAL A 1 173 ? 9.674 -4.604 -34.728 1.00 78.25 173 VAL A CA 1
ATOM 1325 C C . VAL A 1 173 ? 9.767 -3.131 -35.116 1.00 78.25 173 VAL A C 1
ATOM 1327 O O . VAL A 1 173 ? 9.536 -2.813 -36.282 1.00 78.25 173 VAL A O 1
ATOM 1330 N N . ALA A 1 174 ? 10.138 -2.248 -34.185 1.00 80.44 174 ALA A N 1
ATOM 1331 C CA . ALA A 1 174 ? 10.295 -0.823 -34.463 1.00 80.44 174 ALA A CA 1
ATOM 1332 C C . ALA A 1 174 ? 11.326 -0.577 -35.577 1.00 80.44 174 ALA A C 1
ATOM 1334 O O . ALA A 1 174 ? 11.037 0.157 -36.518 1.00 80.44 174 ALA A O 1
ATOM 1335 N N . GLU A 1 175 ? 12.468 -1.270 -35.537 1.00 83.31 175 GLU A N 1
ATOM 1336 C CA . GLU A 1 175 ? 13.489 -1.219 -36.590 1.00 83.31 175 GLU A CA 1
ATOM 1337 C C . GLU A 1 175 ? 12.949 -1.702 -37.943 1.00 83.31 175 GLU A C 1
ATOM 1339 O O . GLU A 1 175 ? 13.128 -1.026 -38.955 1.00 83.31 175 GLU A O 1
ATOM 1344 N N . SER A 1 176 ? 12.239 -2.837 -37.971 1.00 80.81 176 SER A N 1
ATOM 1345 C CA . SER A 1 176 ? 11.678 -3.396 -39.211 1.00 80.81 176 SER A CA 1
ATOM 1346 C C . SER A 1 176 ? 10.607 -2.509 -39.855 1.00 80.81 176 SER A C 1
ATOM 1348 O O . SER A 1 176 ? 10.474 -2.485 -41.077 1.00 80.81 176 SER A O 1
ATOM 1350 N N . MET A 1 177 ? 9.858 -1.772 -39.031 1.00 78.06 177 MET A N 1
ATOM 1351 C CA . MET A 1 177 ? 8.773 -0.888 -39.457 1.00 78.06 177 MET A CA 1
ATOM 1352 C C . MET A 1 177 ? 9.237 0.555 -39.693 1.00 78.06 177 MET A C 1
ATOM 1354 O O . MET A 1 177 ? 8.437 1.385 -40.124 1.00 78.06 177 MET A O 1
ATOM 1358 N N . GLY A 1 178 ? 10.504 0.872 -39.399 1.0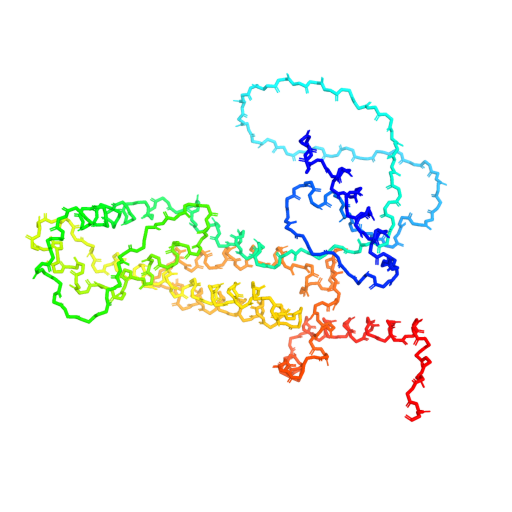0 78.56 178 GLY A N 1
ATOM 1359 C CA . GLY A 1 178 ? 11.026 2.238 -39.449 1.00 78.56 178 GLY A CA 1
ATOM 1360 C C . GLY A 1 178 ? 10.357 3.179 -38.440 1.00 78.56 178 GLY A C 1
ATOM 1361 O O . GLY A 1 178 ? 10.225 4.369 -38.714 1.00 78.56 178 GLY A O 1
ATOM 1362 N N . TRP A 1 179 ? 9.881 2.653 -37.309 1.00 81.25 179 TRP A N 1
ATOM 1363 C CA . TRP A 1 179 ? 9.307 3.454 -36.228 1.00 81.25 179 TRP A CA 1
ATOM 1364 C C . TRP A 1 179 ? 10.403 4.037 -35.340 1.00 81.25 179 TRP A C 1
ATOM 1366 O O . TRP A 1 179 ? 11.427 3.398 -35.096 1.00 81.25 179 TRP A O 1
ATOM 1376 N N . ASP A 1 180 ? 10.143 5.222 -34.786 1.00 77.44 180 ASP A N 1
ATOM 1377 C CA . ASP A 1 180 ? 11.013 5.822 -33.779 1.00 77.44 180 ASP A CA 1
ATOM 1378 C C . ASP A 1 180 ? 11.099 4.907 -32.559 1.00 77.44 180 ASP A C 1
ATOM 1380 O O . ASP A 1 180 ? 10.105 4.715 -31.861 1.00 77.44 180 ASP A O 1
ATOM 1384 N N . SER A 1 181 ? 12.285 4.343 -32.319 1.00 78.62 181 SER A N 1
ATOM 1385 C CA . SER A 1 181 ? 12.557 3.448 -31.194 1.00 78.62 181 SER A CA 1
ATOM 1386 C C . SER A 1 181 ? 12.850 4.219 -29.904 1.00 78.62 181 SER A C 1
ATOM 1388 O O . SER A 1 181 ? 13.348 5.352 -29.923 1.00 78.62 181 SER A O 1
ATOM 1390 N N . LEU A 1 182 ? 12.577 3.575 -28.768 1.00 82.94 182 LEU A N 1
ATOM 1391 C CA . LEU A 1 182 ? 12.952 4.090 -27.456 1.00 82.94 182 LEU A CA 1
ATOM 1392 C C . LEU A 1 182 ? 14.477 4.080 -27.309 1.00 82.94 182 LEU A C 1
ATOM 1394 O O . LEU A 1 182 ? 15.147 3.072 -27.545 1.00 82.94 182 LEU A O 1
ATOM 1398 N N . GLN A 1 183 ? 15.020 5.209 -26.873 1.00 86.31 183 GLN A N 1
ATOM 1399 C CA . GLN A 1 183 ? 16.437 5.389 -26.610 1.00 86.31 183 GLN A CA 1
ATOM 1400 C C . GLN A 1 183 ? 16.875 4.586 -25.375 1.00 86.31 183 GLN A C 1
ATOM 1402 O O . GLN A 1 183 ? 16.066 4.328 -24.477 1.00 86.31 183 GLN A O 1
ATOM 1407 N N . PRO A 1 184 ? 18.167 4.224 -25.252 1.00 88.75 184 PRO A N 1
ATOM 1408 C CA . PRO A 1 184 ? 18.674 3.509 -24.079 1.00 88.75 184 PRO A CA 1
ATOM 1409 C C . PRO A 1 184 ? 18.351 4.195 -22.740 1.00 88.75 184 PRO A C 1
ATOM 1411 O O . PRO A 1 184 ? 18.047 3.516 -21.761 1.00 88.75 184 PRO A O 1
ATOM 1414 N N . SER A 1 185 ? 18.357 5.531 -22.708 1.00 86.81 185 SER A N 1
ATOM 1415 C CA . SER A 1 185 ? 17.977 6.328 -21.535 1.00 86.81 185 SER A CA 1
ATOM 1416 C C . SER A 1 185 ? 16.485 6.230 -21.202 1.00 86.81 185 SER A C 1
ATOM 1418 O O . SER A 1 185 ? 16.129 6.149 -20.027 1.00 86.81 185 SER A O 1
ATOM 1420 N N . GLU A 1 186 ? 15.609 6.186 -22.211 1.00 86.31 186 GLU A N 1
ATOM 1421 C CA . GLU A 1 186 ? 14.166 5.987 -22.024 1.00 86.31 186 GLU A CA 1
ATOM 1422 C C . GLU A 1 186 ? 13.894 4.580 -21.466 1.00 86.31 186 GLU A C 1
ATOM 1424 O O . GLU A 1 186 ? 13.169 4.436 -20.481 1.00 86.31 186 GLU A O 1
ATOM 1429 N N . TRP A 1 187 ? 14.560 3.547 -21.998 1.00 89.06 187 TRP A N 1
ATOM 1430 C CA . TRP A 1 187 ? 14.487 2.184 -21.456 1.00 89.06 187 TRP A CA 1
ATOM 1431 C C . TRP A 1 187 ? 14.950 2.096 -20.002 1.00 89.06 187 TRP A C 1
A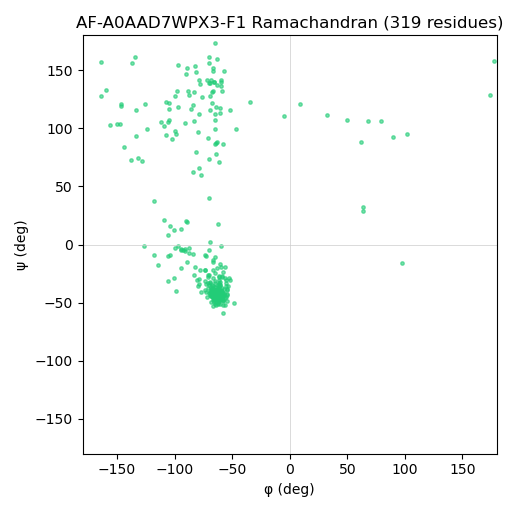TOM 1433 O O . TRP A 1 187 ? 14.319 1.417 -19.191 1.00 89.06 187 TRP A O 1
ATOM 1443 N N . GLN A 1 188 ? 16.040 2.784 -19.660 1.00 89.94 188 GLN A N 1
ATOM 1444 C CA . GLN A 1 188 ? 16.539 2.830 -18.289 1.00 89.94 188 GLN A CA 1
ATOM 1445 C C . GLN A 1 188 ? 15.551 3.537 -17.352 1.00 89.94 188 GLN A C 1
ATOM 1447 O O . GLN A 1 188 ? 15.327 3.060 -16.240 1.00 89.94 188 GLN A O 1
ATOM 1452 N N . LYS A 1 189 ? 14.904 4.618 -17.812 1.00 86.50 189 LYS A N 1
ATOM 1453 C CA . LYS A 1 189 ? 13.856 5.319 -17.054 1.00 86.50 189 LYS A CA 1
ATOM 1454 C C . LYS A 1 189 ? 12.647 4.413 -16.794 1.00 86.50 189 LYS A C 1
ATOM 1456 O O . LYS A 1 189 ? 12.179 4.365 -15.660 1.00 86.50 189 LYS A O 1
ATOM 1461 N N . ILE A 1 190 ? 12.182 3.658 -17.796 1.00 87.06 190 ILE A N 1
ATOM 1462 C CA . ILE A 1 190 ? 11.094 2.674 -17.625 1.00 87.06 190 ILE A CA 1
ATOM 1463 C C . ILE A 1 190 ? 11.496 1.593 -16.612 1.00 87.06 190 ILE A C 1
ATOM 1465 O O . ILE A 1 190 ? 10.708 1.269 -15.728 1.00 87.06 190 ILE A O 1
ATOM 1469 N N . GLY A 1 191 ? 12.720 1.060 -16.713 1.00 90.12 191 GLY A N 1
ATOM 1470 C CA . GLY A 1 191 ? 13.262 0.076 -15.767 1.00 90.12 191 GLY A CA 1
ATOM 1471 C C . GLY A 1 191 ? 13.233 0.575 -14.325 1.00 90.12 191 GLY A C 1
ATOM 1472 O O . GLY A 1 191 ? 12.636 -0.054 -13.457 1.00 90.12 191 GLY A O 1
ATOM 1473 N N . MET A 1 192 ? 13.790 1.762 -14.107 1.00 91.38 192 MET A N 1
ATOM 1474 C CA . MET A 1 192 ? 13.828 2.423 -12.806 1.00 91.38 192 MET A CA 1
ATOM 1475 C C . MET A 1 192 ? 12.423 2.680 -12.232 1.00 91.38 192 MET A C 1
ATOM 1477 O O . MET A 1 192 ? 12.187 2.420 -11.056 1.00 91.38 192 MET A O 1
ATOM 1481 N N . LEU A 1 193 ? 11.477 3.173 -13.040 1.00 88.69 193 LEU A N 1
ATOM 1482 C CA . LEU A 1 193 ? 10.099 3.410 -12.588 1.00 88.69 193 LEU A CA 1
ATOM 1483 C C . LEU A 1 193 ? 9.353 2.105 -12.290 1.00 88.69 193 LEU A C 1
ATOM 1485 O O . LEU A 1 193 ? 8.590 2.042 -11.327 1.00 88.69 193 LEU A O 1
ATOM 1489 N N . ARG A 1 194 ? 9.593 1.049 -13.077 1.00 90.88 194 ARG A N 1
ATOM 1490 C CA . ARG A 1 194 ? 9.069 -0.290 -12.791 1.00 90.88 194 ARG A CA 1
ATOM 1491 C C . ARG A 1 194 ? 9.580 -0.784 -11.443 1.00 90.88 194 ARG A C 1
ATOM 1493 O O . ARG A 1 194 ? 8.774 -1.281 -10.664 1.00 90.88 194 ARG A O 1
ATOM 1500 N N . ASP A 1 195 ? 10.874 -0.636 -11.169 1.00 93.19 195 ASP A N 1
ATOM 1501 C CA . ASP A 1 195 ? 11.490 -1.063 -9.905 1.00 93.19 195 ASP A CA 1
ATOM 1502 C C . ASP A 1 195 ? 10.942 -0.266 -8.711 1.00 93.19 195 ASP A C 1
ATOM 1504 O O . ASP A 1 195 ? 10.629 -0.848 -7.677 1.00 93.19 195 ASP A O 1
ATOM 1508 N N . LEU A 1 196 ? 10.727 1.046 -8.873 1.00 93.19 196 LEU A N 1
ATOM 1509 C CA . LEU A 1 196 ? 10.068 1.880 -7.861 1.00 93.19 196 LEU A CA 1
ATOM 1510 C C . LEU A 1 196 ? 8.654 1.377 -7.528 1.00 93.19 196 LEU A C 1
ATOM 1512 O O . LEU A 1 196 ? 8.251 1.377 -6.368 1.00 93.19 196 LEU A O 1
ATOM 1516 N N . LEU A 1 197 ? 7.898 0.957 -8.543 1.00 92.50 197 LEU A N 1
ATOM 1517 C CA . LEU A 1 197 ? 6.490 0.575 -8.419 1.00 92.50 197 LEU A CA 1
ATOM 1518 C C . LEU A 1 197 ? 6.250 -0.900 -8.088 1.00 92.50 197 LEU A C 1
ATOM 1520 O O . LEU A 1 197 ? 5.133 -1.254 -7.712 1.00 92.50 197 LEU A O 1
ATOM 1524 N N . LEU A 1 198 ? 7.257 -1.760 -8.238 1.00 93.19 198 LEU A N 1
ATOM 1525 C CA . LEU A 1 198 ? 7.120 -3.203 -8.047 1.00 93.19 198 LEU A CA 1
ATOM 1526 C C . LEU A 1 198 ? 6.607 -3.560 -6.638 1.00 93.19 198 LEU A C 1
ATOM 1528 O O . LEU A 1 198 ? 5.560 -4.208 -6.577 1.00 93.19 198 LEU A O 1
ATOM 1532 N N . PRO A 1 199 ? 7.207 -3.074 -5.531 1.00 95.00 199 PRO A N 1
ATOM 1533 C CA . PRO A 1 199 ? 6.710 -3.400 -4.192 1.00 95.00 199 PRO A CA 1
ATOM 1534 C C . PRO A 1 199 ? 5.279 -2.909 -3.958 1.00 95.00 199 PRO A C 1
ATOM 1536 O O . PRO A 1 199 ? 4.460 -3.607 -3.368 1.00 95.00 199 PRO A O 1
ATOM 1539 N N . PHE A 1 200 ? 4.910 -1.745 -4.506 1.00 93.56 200 PHE A N 1
ATOM 1540 C CA . PHE A 1 200 ? 3.525 -1.267 -4.444 1.00 93.56 200 PHE A CA 1
ATOM 1541 C C . PHE A 1 200 ? 2.558 -2.230 -5.133 1.00 93.56 200 PHE A C 1
ATOM 1543 O O . PHE A 1 200 ? 1.413 -2.355 -4.699 1.00 93.56 200 PHE A O 1
ATOM 1550 N N . ALA A 1 201 ? 2.984 -2.881 -6.219 1.00 91.38 201 ALA A N 1
ATOM 1551 C CA . ALA A 1 201 ? 2.111 -3.716 -7.038 1.00 91.38 201 ALA A CA 1
ATOM 1552 C C . ALA A 1 201 ? 1.880 -5.052 -6.344 1.00 91.38 201 ALA A C 1
ATOM 1554 O O . ALA A 1 201 ? 0.749 -5.536 -6.293 1.00 91.38 201 ALA A O 1
ATOM 1555 N N . GLU A 1 202 ? 2.944 -5.598 -5.760 1.00 91.94 202 GLU A N 1
ATOM 1556 C CA . GLU A 1 202 ? 2.911 -6.809 -4.950 1.00 91.94 202 GLU A CA 1
ATOM 1557 C C . GLU A 1 202 ? 2.062 -6.602 -3.696 1.00 91.94 202 GLU A C 1
ATOM 1559 O O . GLU A 1 202 ? 1.090 -7.333 -3.508 1.00 91.94 202 GLU A O 1
ATOM 1564 N N . HIS A 1 203 ? 2.322 -5.544 -2.920 1.00 92.06 203 HIS A N 1
ATOM 1565 C CA . HIS A 1 203 ? 1.547 -5.240 -1.713 1.00 92.06 203 HIS A CA 1
ATOM 1566 C C . HIS A 1 203 ? 0.095 -4.890 -2.012 1.00 92.06 203 HIS A C 1
ATOM 1568 O O . HIS A 1 203 ? -0.796 -5.339 -1.302 1.00 92.06 203 HIS A O 1
ATOM 1574 N N . THR A 1 204 ? -0.191 -4.146 -3.085 1.00 91.00 204 THR A N 1
ATOM 1575 C CA . THR A 1 204 ? -1.584 -3.857 -3.469 1.00 91.00 204 THR A CA 1
ATOM 1576 C C . THR A 1 204 ? -2.323 -5.129 -3.868 1.00 91.00 204 THR A C 1
ATOM 1578 O O . THR A 1 204 ? -3.476 -5.296 -3.484 1.00 91.00 204 THR A O 1
ATOM 1581 N N . LYS A 1 205 ? -1.680 -6.032 -4.618 1.00 89.12 205 LYS A N 1
ATOM 1582 C CA . LYS A 1 205 ? -2.278 -7.316 -5.002 1.00 89.12 205 LYS A CA 1
ATOM 1583 C C . LYS A 1 205 ? -2.513 -8.208 -3.786 1.00 89.12 205 LYS A C 1
ATOM 1585 O O . LYS A 1 205 ? -3.563 -8.834 -3.703 1.00 89.12 205 LYS A O 1
ATOM 1590 N N . LEU A 1 206 ? -1.546 -8.249 -2.872 1.00 88.94 206 LEU A N 1
ATOM 1591 C CA . LEU A 1 206 ? -1.639 -8.961 -1.606 1.00 88.94 206 LEU A CA 1
ATOM 1592 C C . LEU A 1 206 ? -2.840 -8.421 -0.809 1.00 88.94 206 LEU A C 1
ATOM 1594 O O . LEU A 1 206 ? -3.823 -9.126 -0.623 1.00 88.94 206 LEU A O 1
ATOM 1598 N N . LEU A 1 207 ? -2.850 -7.121 -0.505 1.00 89.19 207 LEU A N 1
ATOM 1599 C CA . LEU A 1 207 ? -3.883 -6.442 0.291 1.00 89.19 207 LEU A CA 1
ATOM 1600 C C . LEU A 1 207 ? -5.287 -6.401 -0.340 1.00 89.19 207 LEU A C 1
ATOM 1602 O O . LEU A 1 207 ? -6.238 -6.008 0.331 1.00 89.19 207 LEU A O 1
ATOM 1606 N N . GLN A 1 208 ? -5.425 -6.762 -1.616 1.00 88.19 208 GLN A N 1
ATOM 1607 C CA . GLN A 1 208 ? -6.711 -6.907 -2.308 1.00 88.19 208 GLN A CA 1
ATOM 1608 C C . GLN A 1 208 ? -7.251 -8.344 -2.294 1.00 88.19 208 GLN A C 1
ATOM 1610 O O . GLN A 1 208 ? -8.344 -8.561 -2.809 1.00 88.19 208 GLN A O 1
ATOM 1615 N N . SER A 1 209 ? -6.500 -9.318 -1.774 1.00 85.25 209 SER A N 1
ATOM 1616 C CA . SER A 1 209 ? -6.931 -10.716 -1.726 1.00 85.25 209 SER A CA 1
ATOM 1617 C C . SER A 1 209 ? -8.092 -10.918 -0.750 1.00 85.25 209 SER A C 1
ATOM 1619 O O . SER A 1 209 ? -8.079 -10.385 0.358 1.00 85.25 209 SER A O 1
ATOM 1621 N N . ASP A 1 210 ? -9.045 -11.777 -1.118 1.00 76.19 210 ASP A N 1
ATOM 1622 C CA . ASP A 1 210 ? -10.220 -12.117 -0.299 1.00 76.19 210 ASP A CA 1
ATOM 1623 C C . ASP A 1 210 ? -9.861 -12.884 0.991 1.00 76.19 210 ASP A C 1
ATOM 1625 O O . ASP A 1 210 ? -10.688 -13.041 1.885 1.00 76.19 210 ASP A O 1
ATOM 1629 N N . THR A 1 211 ? -8.626 -13.383 1.090 1.00 74.62 211 THR A N 1
ATOM 1630 C CA . THR A 1 211 ? -8.105 -14.135 2.245 1.00 74.62 211 THR A CA 1
ATOM 1631 C C . THR A 1 211 ? -7.137 -13.319 3.105 1.00 74.62 211 THR A C 1
ATOM 1633 O O . THR A 1 211 ? -6.449 -13.881 3.954 1.00 74.62 211 THR A O 1
ATOM 1636 N N . GLN A 1 212 ? -6.998 -12.022 2.831 1.00 71.88 212 GLN A N 1
ATOM 1637 C CA . GLN A 1 212 ? -6.029 -11.152 3.490 1.00 71.88 212 GLN A CA 1
ATOM 1638 C C . GLN A 1 212 ? -6.507 -10.735 4.890 1.00 71.88 212 GLN A C 1
ATOM 1640 O O . GLN A 1 212 ? -7.659 -10.346 5.070 1.00 71.88 212 GLN A O 1
ATOM 1645 N N . SER A 1 213 ? -5.591 -10.728 5.861 1.00 79.69 213 SER A N 1
ATOM 1646 C CA . SER A 1 213 ? -5.815 -10.189 7.208 1.00 79.69 213 SER A CA 1
ATOM 1647 C C . SER A 1 213 ? -5.286 -8.752 7.358 1.00 79.69 213 SER A C 1
ATOM 1649 O O . SER A 1 213 ? -4.338 -8.342 6.679 1.00 79.69 213 SER A O 1
ATOM 1651 N N . LEU A 1 214 ? -5.875 -7.991 8.291 1.00 89.00 214 LEU A N 1
ATOM 1652 C CA . LEU A 1 214 ? -5.376 -6.678 8.730 1.00 89.00 214 LEU A CA 1
ATOM 1653 C C . LEU A 1 214 ? -3.940 -6.744 9.284 1.00 89.00 214 LEU A C 1
ATOM 1655 O O . LEU A 1 214 ? -3.226 -5.746 9.222 1.00 89.00 214 LEU A O 1
ATOM 1659 N N . SER A 1 215 ? -3.501 -7.914 9.755 1.00 90.31 215 SER A N 1
ATOM 1660 C CA . SER A 1 215 ? -2.140 -8.185 10.249 1.00 90.31 215 SER A CA 1
ATOM 1661 C C . SER A 1 215 ? -1.042 -7.871 9.229 1.00 90.31 215 SER A C 1
ATOM 1663 O O . SER A 1 215 ? 0.068 -7.502 9.593 1.00 90.31 215 SER A O 1
ATOM 1665 N N . LEU A 1 216 ? -1.339 -7.968 7.933 1.00 91.19 216 LEU A N 1
ATOM 1666 C CA . LEU A 1 216 ? -0.363 -7.728 6.869 1.00 91.19 216 LEU A CA 1
ATOM 1667 C C . LEU A 1 216 ? -0.209 -6.241 6.520 1.00 91.19 216 LEU A C 1
ATOM 1669 O O . LEU A 1 216 ? 0.683 -5.880 5.754 1.00 91.19 216 LEU A O 1
ATOM 1673 N N . VAL A 1 217 ? -1.058 -5.367 7.070 1.00 92.44 217 VAL A N 1
ATOM 1674 C CA . VAL A 1 217 ? -1.036 -3.928 6.777 1.00 92.44 217 VAL A CA 1
ATOM 1675 C C . VAL A 1 217 ? 0.234 -3.279 7.311 1.00 92.44 217 VAL A C 1
ATOM 1677 O O . VAL A 1 217 ? 0.931 -2.612 6.551 1.00 92.44 217 VAL A O 1
ATOM 1680 N N . VAL A 1 218 ? 0.554 -3.469 8.594 1.00 92.31 218 VAL A N 1
ATOM 1681 C CA . VAL A 1 218 ? 1.726 -2.827 9.208 1.00 92.31 218 VAL A CA 1
ATOM 1682 C C . VAL A 1 218 ? 3.028 -3.285 8.533 1.00 92.31 218 VAL A C 1
ATOM 1684 O O . VAL A 1 218 ? 3.755 -2.409 8.060 1.00 92.31 218 VAL A O 1
ATOM 1687 N N . PRO A 1 219 ? 3.301 -4.596 8.352 1.00 91.00 219 PRO A N 1
ATOM 1688 C CA . PRO A 1 219 ? 4.491 -5.056 7.634 1.00 91.00 219 PRO A CA 1
ATOM 1689 C C . PRO A 1 219 ? 4.603 -4.491 6.214 1.00 91.00 219 PRO A C 1
ATOM 1691 O O . PRO A 1 219 ? 5.660 -3.985 5.839 1.00 91.00 219 PRO A O 1
ATOM 1694 N N . ALA A 1 220 ? 3.511 -4.506 5.440 1.00 92.56 220 ALA A N 1
ATOM 1695 C CA . ALA A 1 220 ? 3.508 -3.980 4.075 1.00 92.56 220 ALA A CA 1
ATOM 1696 C C . ALA A 1 220 ? 3.848 -2.483 4.031 1.00 92.56 220 ALA A C 1
ATOM 1698 O O . ALA A 1 220 ? 4.605 -2.033 3.173 1.00 92.56 220 ALA A O 1
ATOM 1699 N N . LEU A 1 221 ? 3.309 -1.691 4.963 1.00 93.56 221 LEU A N 1
ATOM 1700 C CA . LEU A 1 221 ? 3.598 -0.261 5.016 1.00 93.56 221 LEU A CA 1
ATOM 1701 C C . LEU A 1 221 ? 5.054 0.020 5.400 1.00 93.56 221 LEU A C 1
ATOM 1703 O O . LEU A 1 221 ? 5.650 0.940 4.842 1.00 93.56 221 LEU A O 1
ATOM 1707 N N . LEU A 1 222 ? 5.634 -0.753 6.320 1.00 91.69 222 LEU A N 1
ATOM 1708 C CA . LEU A 1 222 ? 7.037 -0.599 6.713 1.00 91.69 222 LEU A CA 1
ATOM 1709 C C . LEU A 1 222 ? 7.991 -0.974 5.582 1.00 91.69 222 LEU A C 1
ATOM 1711 O O . LEU A 1 222 ? 8.916 -0.214 5.297 1.00 91.69 222 LEU A O 1
ATOM 1715 N N . ASP A 1 223 ? 7.718 -2.077 4.888 1.00 93.12 223 ASP A N 1
ATOM 1716 C CA . ASP A 1 223 ? 8.487 -2.488 3.714 1.00 93.12 223 ASP A CA 1
ATOM 1717 C C . ASP A 1 223 ? 8.461 -1.403 2.624 1.00 93.12 223 ASP A C 1
ATOM 1719 O O . ASP A 1 223 ? 9.501 -0.970 2.128 1.00 93.12 223 ASP A O 1
ATOM 1723 N N . LEU A 1 224 ? 7.280 -0.841 2.337 1.00 95.50 224 LEU A N 1
ATOM 1724 C CA . LEU A 1 224 ? 7.151 0.272 1.395 1.00 95.50 224 LEU A CA 1
ATOM 1725 C C . LEU A 1 224 ? 7.904 1.534 1.850 1.00 95.50 224 LEU A C 1
ATOM 1727 O O . LEU A 1 224 ? 8.479 2.227 1.006 1.00 95.50 224 LEU A O 1
ATOM 1731 N N . ARG A 1 225 ? 7.914 1.868 3.153 1.00 94.38 225 ARG A N 1
ATOM 1732 C CA . ARG A 1 225 ? 8.681 3.020 3.680 1.00 94.38 225 ARG A CA 1
ATOM 1733 C C . ARG A 1 225 ? 10.174 2.822 3.452 1.00 94.38 225 ARG A C 1
ATOM 1735 O O . ARG A 1 225 ? 10.830 3.729 2.934 1.00 94.38 225 ARG A O 1
ATOM 1742 N N . ASN A 1 226 ? 10.677 1.641 3.798 1.00 93.81 226 ASN A N 1
ATOM 1743 C CA . ASN A 1 226 ? 12.079 1.284 3.627 1.00 93.81 226 ASN A CA 1
ATOM 1744 C C . ASN A 1 226 ? 12.471 1.329 2.150 1.00 93.81 226 ASN A C 1
ATOM 1746 O O . ASN A 1 226 ? 13.409 2.043 1.799 1.00 93.81 226 ASN A O 1
ATOM 1750 N N . HIS A 1 227 ? 11.681 0.702 1.273 1.00 96.19 227 HIS A N 1
ATOM 1751 C CA . HIS A 1 227 ? 11.898 0.728 -0.175 1.00 96.19 227 HIS A CA 1
ATOM 1752 C C . HIS A 1 227 ? 12.000 2.151 -0.734 1.00 96.19 227 HIS A C 1
ATOM 1754 O O . HIS A 1 227 ? 12.940 2.466 -1.459 1.00 96.19 227 HIS A O 1
ATOM 1760 N N . LEU A 1 228 ? 11.075 3.052 -0.384 1.00 96.25 228 LEU A N 1
ATOM 1761 C CA . LEU A 1 228 ? 11.126 4.437 -0.870 1.00 96.25 228 LEU A CA 1
ATOM 1762 C C . LEU A 1 228 ? 12.367 5.193 -0.373 1.00 96.25 228 LEU A C 1
ATOM 1764 O O . LEU A 1 228 ? 12.953 5.979 -1.127 1.00 96.25 228 LEU A O 1
ATOM 1768 N N . SER A 1 229 ? 12.763 4.966 0.882 1.00 95.81 229 SER A N 1
ATOM 1769 C CA . SER A 1 229 ? 13.960 5.566 1.475 1.00 95.81 229 SER A CA 1
ATOM 1770 C C . SER A 1 229 ? 15.228 5.078 0.769 1.00 95.81 229 SER A C 1
ATOM 1772 O O . SER A 1 229 ? 16.017 5.884 0.266 1.00 95.81 229 SER A O 1
ATOM 1774 N N . GLU A 1 230 ? 15.381 3.760 0.632 1.00 96.12 230 GLU A N 1
ATOM 1775 C CA . GLU A 1 230 ? 16.514 3.126 -0.042 1.00 96.12 230 GLU A CA 1
ATOM 1776 C C . GLU A 1 230 ? 16.594 3.520 -1.515 1.00 96.12 230 GLU A C 1
ATOM 1778 O O . GLU A 1 230 ? 17.660 3.914 -1.996 1.00 96.12 230 GLU A O 1
ATOM 1783 N N . PHE A 1 231 ? 15.462 3.501 -2.222 1.00 95.81 231 PHE A N 1
ATOM 1784 C CA . PHE A 1 231 ? 15.381 3.930 -3.612 1.00 95.81 231 PHE A CA 1
ATOM 1785 C C . PHE A 1 231 ? 15.848 5.380 -3.755 1.00 95.81 231 PHE A C 1
ATOM 1787 O O . PHE A 1 231 ? 16.689 5.700 -4.597 1.00 95.81 231 PHE A O 1
ATOM 1794 N N . SER A 1 232 ? 15.356 6.279 -2.903 1.00 95.56 232 SER A N 1
ATOM 1795 C CA . SER A 1 232 ? 15.794 7.670 -2.929 1.00 95.56 232 SER A CA 1
ATOM 1796 C C . SER A 1 232 ? 17.302 7.809 -2.719 1.00 95.56 232 SER A C 1
ATOM 1798 O O . SER A 1 232 ? 17.934 8.615 -3.402 1.00 95.56 232 SER A O 1
ATOM 1800 N N . LEU A 1 233 ? 17.886 7.063 -1.781 1.00 95.38 233 LEU A N 1
ATOM 1801 C CA . LEU A 1 233 ? 19.323 7.106 -1.506 1.00 95.38 233 LEU A CA 1
ATOM 1802 C C . LEU A 1 233 ? 20.140 6.559 -2.684 1.00 95.38 233 LEU A C 1
ATOM 1804 O O . LEU A 1 233 ? 21.112 7.193 -3.102 1.00 95.38 233 LEU A O 1
ATOM 1808 N N . ALA A 1 234 ? 19.713 5.435 -3.262 1.00 94.81 234 ALA A N 1
ATOM 1809 C CA . ALA A 1 234 ? 20.367 4.796 -4.401 1.00 94.81 234 ALA A CA 1
ATOM 1810 C C . ALA A 1 234 ? 20.413 5.711 -5.637 1.00 94.81 234 ALA A C 1
ATOM 1812 O O . ALA A 1 234 ? 21.428 5.779 -6.335 1.00 94.81 234 ALA A O 1
ATOM 1813 N N . TYR A 1 235 ? 19.338 6.464 -5.882 1.00 92.00 235 TYR A N 1
ATOM 1814 C CA . TYR A 1 235 ? 19.196 7.315 -7.065 1.00 92.00 235 TYR A CA 1
ATOM 1815 C C . TYR A 1 235 ? 19.560 8.791 -6.836 1.00 92.00 235 TYR A C 1
ATOM 1817 O O . TYR A 1 235 ? 19.580 9.571 -7.791 1.00 92.00 235 TYR A O 1
ATOM 1825 N N . ALA A 1 236 ? 19.935 9.189 -5.615 1.00 92.31 236 ALA A N 1
ATOM 1826 C CA . ALA A 1 236 ? 20.195 10.585 -5.241 1.00 92.31 236 ALA A CA 1
ATOM 1827 C C . ALA A 1 236 ? 21.244 11.301 -6.115 1.00 92.31 236 ALA A C 1
ATOM 1829 O O . ALA A 1 236 ? 21.181 12.517 -6.298 1.00 92.31 236 ALA A O 1
ATOM 1830 N N . ARG A 1 237 ? 22.231 10.569 -6.650 1.00 90.44 237 ARG A N 1
ATOM 1831 C CA . ARG A 1 237 ? 23.330 11.141 -7.455 1.00 90.44 237 ARG A CA 1
ATOM 1832 C C . ARG A 1 237 ? 23.139 10.981 -8.960 1.00 90.44 237 ARG A C 1
ATOM 1834 O O . ARG A 1 237 ? 23.654 11.796 -9.718 1.00 90.44 237 ARG A O 1
ATOM 1841 N N . THR A 1 238 ? 22.437 9.935 -9.381 1.00 88.19 238 THR A N 1
ATOM 1842 C CA . THR A 1 238 ? 22.311 9.522 -10.786 1.00 88.19 238 THR A CA 1
ATOM 1843 C C . THR A 1 238 ? 21.007 10.007 -11.410 1.00 88.19 238 THR A C 1
ATOM 1845 O O . THR A 1 238 ? 21.024 10.494 -12.536 1.00 88.19 238 THR A O 1
ATOM 1848 N N . TYR A 1 239 ? 19.900 9.950 -10.667 1.00 87.00 239 TYR A N 1
ATOM 1849 C CA . TYR A 1 239 ? 18.560 10.309 -11.130 1.00 87.00 239 TYR A CA 1
ATOM 1850 C C . TYR A 1 239 ? 17.829 11.117 -10.053 1.00 87.00 239 TYR A C 1
ATOM 1852 O O . TYR A 1 239 ? 16.906 10.638 -9.393 1.00 87.00 239 TYR A O 1
ATOM 1860 N N . ARG A 1 240 ? 18.258 12.375 -9.874 1.00 89.38 240 ARG A N 1
ATOM 1861 C CA . ARG A 1 240 ? 17.743 13.274 -8.825 1.00 89.38 240 ARG A CA 1
ATOM 1862 C C . ARG A 1 240 ? 16.228 13.435 -8.844 1.00 89.38 240 ARG A C 1
ATOM 1864 O O . ARG A 1 240 ? 15.622 13.448 -7.777 1.00 89.38 240 ARG A O 1
ATOM 1871 N N . ASP A 1 241 ? 15.623 13.512 -10.024 1.00 86.69 241 ASP A N 1
ATOM 1872 C CA . ASP A 1 241 ? 14.173 13.670 -10.141 1.00 86.69 241 ASP A CA 1
ATOM 1873 C C . ASP A 1 241 ? 13.446 12.443 -9.583 1.00 86.69 241 ASP A C 1
ATOM 1875 O O . ASP A 1 241 ? 12.541 12.594 -8.765 1.00 86.69 241 ASP A O 1
ATOM 1879 N N . ALA A 1 242 ? 13.917 11.235 -9.908 1.00 86.69 242 ALA A N 1
ATOM 1880 C CA . ALA A 1 242 ? 13.368 9.982 -9.395 1.00 86.69 242 ALA A CA 1
ATOM 1881 C C . ALA A 1 242 ? 13.565 9.830 -7.879 1.00 86.69 242 ALA A C 1
ATOM 1883 O O . ALA A 1 242 ? 12.647 9.414 -7.177 1.00 86.69 242 ALA A O 1
ATOM 1884 N N . ALA A 1 243 ? 14.725 10.234 -7.355 1.00 91.56 243 ALA A N 1
ATOM 1885 C CA . ALA A 1 243 ? 14.955 10.272 -5.913 1.00 91.56 243 ALA A CA 1
ATOM 1886 C C . ALA A 1 243 ? 14.008 11.265 -5.213 1.00 91.56 243 ALA A C 1
ATOM 1888 O O . ALA A 1 243 ? 13.368 10.927 -4.220 1.00 91.56 243 ALA A O 1
ATOM 1889 N N . SER A 1 244 ? 13.844 12.470 -5.773 1.00 91.44 244 SER A N 1
ATOM 1890 C CA . SER A 1 244 ? 12.907 13.475 -5.251 1.00 91.44 244 SER A CA 1
ATOM 1891 C C . SER A 1 244 ? 11.459 12.983 -5.275 1.00 91.44 244 SER A C 1
ATOM 1893 O O . SER A 1 244 ? 10.653 13.329 -4.412 1.00 91.44 244 SER A O 1
ATOM 1895 N N . LEU A 1 245 ? 11.129 12.164 -6.269 1.00 89.38 245 LEU A N 1
ATOM 1896 C CA . LEU A 1 245 ? 9.814 11.590 -6.456 1.00 89.38 245 LEU A CA 1
ATOM 1897 C C . LEU A 1 245 ? 9.527 10.512 -5.411 1.00 89.38 245 LEU A C 1
ATOM 1899 O O . LEU A 1 245 ? 8.474 10.563 -4.778 1.00 89.38 245 LEU A O 1
ATOM 1903 N N . ALA A 1 246 ? 10.487 9.621 -5.154 1.00 93.31 246 ALA A N 1
ATOM 1904 C CA . ALA A 1 246 ? 10.401 8.642 -4.073 1.00 93.31 246 ALA A CA 1
ATOM 1905 C C . ALA A 1 246 ? 10.232 9.320 -2.699 1.00 93.31 246 ALA A C 1
ATOM 1907 O O . ALA A 1 246 ? 9.372 8.914 -1.922 1.00 93.31 246 ALA A O 1
ATOM 1908 N N . GLN A 1 247 ? 10.943 10.423 -2.437 1.00 94.19 247 GLN A N 1
ATOM 1909 C CA . GLN A 1 247 ? 10.756 11.212 -1.208 1.00 94.19 247 GLN A CA 1
ATOM 1910 C C . GLN A 1 247 ? 9.354 11.820 -1.101 1.00 94.19 247 GLN A C 1
ATOM 1912 O O . GLN A 1 247 ? 8.713 11.738 -0.056 1.00 94.19 247 GLN A O 1
ATOM 1917 N N . LYS A 1 248 ? 8.820 12.382 -2.193 1.00 93.06 248 LYS A N 1
ATOM 1918 C CA . LYS A 1 248 ? 7.438 12.893 -2.218 1.00 93.06 248 LYS A CA 1
ATOM 1919 C C . LYS A 1 248 ? 6.417 11.781 -1.972 1.00 93.06 248 LYS A C 1
ATOM 1921 O O . LYS A 1 248 ? 5.426 12.015 -1.278 1.00 93.06 248 LYS A O 1
ATOM 1926 N N . MET A 1 249 ? 6.638 10.590 -2.536 1.00 93.88 249 MET A N 1
ATOM 1927 C CA . MET A 1 249 ? 5.811 9.411 -2.263 1.00 93.88 249 MET A CA 1
ATOM 1928 C C . MET A 1 249 ? 5.873 9.026 -0.787 1.00 93.88 249 MET A C 1
ATOM 1930 O O . MET A 1 249 ? 4.819 8.795 -0.199 1.00 93.88 249 MET A O 1
ATOM 1934 N N . LEU A 1 250 ? 7.064 9.042 -0.184 1.00 94.62 250 LEU A N 1
ATOM 1935 C CA . LEU A 1 250 ? 7.272 8.689 1.219 1.00 94.62 250 LEU A CA 1
ATOM 1936 C C . LEU A 1 250 ? 6.508 9.643 2.138 1.00 94.62 250 LEU A C 1
ATOM 1938 O O . LEU A 1 250 ? 5.668 9.190 2.911 1.00 94.62 250 LEU A O 1
ATOM 1942 N N . SER A 1 251 ? 6.669 10.958 1.966 1.00 94.31 251 SER A N 1
ATOM 1943 C CA . SER A 1 251 ? 5.928 11.945 2.764 1.00 94.31 251 SER A CA 1
ATOM 1944 C C . SER A 1 251 ? 4.408 11.834 2.586 1.00 94.31 251 SER A C 1
ATOM 1946 O O . SER A 1 251 ? 3.636 12.055 3.520 1.00 94.31 251 SER A O 1
ATOM 1948 N N . ASN A 1 252 ? 3.927 11.492 1.384 1.00 93.19 252 ASN A N 1
ATOM 1949 C CA . ASN A 1 252 ? 2.494 11.283 1.167 1.00 93.19 252 ASN A CA 1
ATOM 1950 C C . ASN A 1 252 ? 1.986 10.006 1.834 1.00 93.19 252 ASN A C 1
ATOM 1952 O O . ASN A 1 252 ? 0.870 10.009 2.352 1.00 93.19 252 ASN A O 1
ATOM 1956 N N . MET A 1 253 ? 2.794 8.949 1.823 1.00 93.81 253 MET A N 1
ATOM 1957 C CA . MET A 1 253 ? 2.503 7.684 2.479 1.00 93.81 253 MET A CA 1
ATOM 1958 C C . MET A 1 253 ? 2.414 7.876 3.994 1.00 93.81 253 MET A C 1
ATOM 1960 O O . MET A 1 253 ? 1.391 7.537 4.581 1.00 93.81 253 MET A O 1
ATOM 1964 N N . GLU A 1 254 ? 3.398 8.536 4.604 1.00 92.44 254 GLU A N 1
ATOM 1965 C CA . GLU A 1 254 ? 3.400 8.858 6.038 1.00 92.44 254 GLU A CA 1
ATOM 1966 C C . GLU A 1 254 ? 2.165 9.668 6.446 1.00 92.44 254 GLU A C 1
ATOM 1968 O O . GLU A 1 254 ? 1.507 9.360 7.437 1.00 92.44 254 GLU A O 1
ATOM 1973 N N . ARG A 1 255 ? 1.776 10.656 5.632 1.00 93.12 255 ARG A N 1
ATOM 1974 C CA . ARG A 1 255 ? 0.572 11.454 5.890 1.00 93.12 255 ARG A CA 1
ATOM 1975 C C . ARG A 1 255 ? -0.719 10.640 5.779 1.00 93.12 255 ARG A C 1
ATOM 1977 O O . ARG A 1 255 ? -1.647 10.870 6.547 1.00 93.12 255 ARG A O 1
ATOM 1984 N N . ARG A 1 256 ? -0.831 9.757 4.782 1.00 92.56 256 ARG A N 1
ATOM 1985 C CA . ARG A 1 256 ? -2.071 9.009 4.499 1.00 92.56 256 ARG A CA 1
ATOM 1986 C C . ARG A 1 256 ? -2.268 7.802 5.407 1.00 92.56 256 ARG A C 1
ATOM 1988 O O . ARG A 1 256 ? -3.411 7.456 5.687 1.00 92.56 256 ARG A O 1
ATOM 1995 N N . PHE A 1 257 ? -1.179 7.184 5.846 1.00 94.31 257 PHE A N 1
ATOM 1996 C CA . PHE A 1 257 ? -1.190 6.005 6.707 1.00 94.31 257 PHE A CA 1
ATOM 1997 C C . PHE A 1 257 ? -0.842 6.327 8.165 1.00 94.31 257 PHE A C 1
ATOM 1999 O O . PHE A 1 257 ? -0.586 5.419 8.953 1.00 94.31 257 PHE A O 1
ATOM 2006 N N . SER A 1 258 ? -0.894 7.605 8.554 1.00 93.38 258 SER A N 1
ATOM 2007 C CA . SER A 1 258 ? -0.720 8.038 9.946 1.00 93.38 258 SER A CA 1
ATOM 2008 C C . SER A 1 258 ? -1.702 7.352 10.900 1.00 93.38 258 SER A C 1
ATOM 2010 O O . SER A 1 258 ? -1.322 7.012 12.011 1.00 93.38 258 SER A O 1
ATOM 2012 N N . VAL A 1 259 ? -2.916 7.053 10.423 1.00 92.50 259 VAL A N 1
ATOM 2013 C CA . VAL A 1 259 ? -3.945 6.249 11.109 1.00 92.50 259 VAL A CA 1
ATOM 2014 C C . VAL A 1 259 ? -3.430 4.882 11.595 1.00 92.50 259 VAL A C 1
ATOM 2016 O O . VAL A 1 259 ? -3.930 4.382 12.590 1.00 92.50 259 VAL A O 1
ATOM 2019 N N . PHE A 1 260 ? -2.433 4.283 10.931 1.00 92.38 260 PHE A N 1
ATOM 2020 C CA . PHE A 1 260 ? -1.911 2.954 11.278 1.00 92.38 260 PHE A CA 1
ATOM 2021 C C . PHE A 1 260 ? -0.552 2.990 11.975 1.00 92.38 260 PHE A C 1
ATOM 2023 O O . PHE A 1 260 ? -0.251 2.090 12.748 1.00 92.38 260 PHE A O 1
ATOM 2030 N N . LEU A 1 261 ? 0.294 3.976 11.657 1.00 90.44 261 LEU A N 1
ATOM 2031 C CA . LEU A 1 261 ? 1.703 3.973 12.074 1.00 90.44 261 LEU A CA 1
ATOM 2032 C C . LEU A 1 261 ? 2.073 5.092 13.048 1.00 90.44 261 LEU A C 1
ATOM 2034 O O . LEU A 1 261 ? 3.135 5.027 13.656 1.00 90.44 261 LEU A O 1
ATOM 2038 N N . ASN A 1 262 ? 1.261 6.146 13.165 1.00 91.19 262 ASN A N 1
ATOM 2039 C CA . ASN A 1 262 ? 1.586 7.287 14.013 1.00 91.19 262 ASN A CA 1
ATOM 2040 C C . ASN A 1 262 ? 0.676 7.312 15.241 1.00 91.19 262 ASN A C 1
ATOM 2042 O O . ASN A 1 262 ? -0.447 7.803 15.166 1.00 91.19 262 ASN A O 1
ATOM 2046 N N . VAL A 1 263 ? 1.212 6.876 16.380 1.00 90.81 263 VAL A N 1
ATOM 2047 C CA . VAL A 1 263 ? 0.514 6.840 17.677 1.00 90.81 263 VAL A CA 1
ATOM 2048 C C . VAL A 1 263 ? 0.027 8.208 18.170 1.00 90.81 263 VAL A C 1
ATOM 2050 O O . VAL A 1 263 ? -0.858 8.273 19.015 1.00 90.81 263 VAL A O 1
ATOM 2053 N N . THR A 1 264 ? 0.588 9.306 17.650 1.00 89.88 264 THR A N 1
ATOM 2054 C CA . THR A 1 264 ? 0.190 10.684 17.998 1.00 89.88 264 THR A CA 1
ATOM 2055 C C . THR A 1 264 ? -0.895 11.247 17.077 1.00 89.88 264 THR A C 1
ATOM 2057 O O . THR A 1 264 ? -1.379 12.357 17.294 1.00 89.88 264 THR A O 1
ATOM 2060 N N . ALA A 1 265 ? -1.273 10.521 16.019 1.00 89.38 265 ALA A N 1
ATOM 2061 C CA . ALA A 1 265 ? -2.295 10.985 15.095 1.00 89.38 265 ALA A CA 1
ATOM 2062 C C . ALA A 1 265 ? -3.677 10.965 15.760 1.00 89.38 265 ALA A C 1
ATOM 2064 O O . ALA A 1 265 ? -4.057 9.995 16.407 1.00 89.38 265 ALA A O 1
ATOM 2065 N N . THR A 1 266 ? -4.477 12.005 15.517 1.00 87.44 266 THR A N 1
ATOM 2066 C CA . THR A 1 266 ? -5.831 12.145 16.087 1.00 87.44 266 THR A CA 1
ATOM 2067 C C . THR A 1 266 ? -6.772 10.995 15.732 1.00 87.44 266 THR A C 1
ATOM 2069 O O . THR A 1 266 ? -7.697 10.702 16.474 1.00 87.44 266 THR A O 1
ATOM 2072 N N . LYS A 1 267 ? -6.537 10.349 14.587 1.00 87.06 267 LYS A N 1
ATOM 2073 C CA . LYS A 1 267 ? -7.311 9.204 14.089 1.00 87.06 267 LYS A CA 1
ATOM 2074 C C . LYS A 1 267 ? -6.517 7.901 14.153 1.00 87.06 267 LYS A C 1
ATOM 2076 O O . LYS A 1 267 ? -6.767 7.006 13.359 1.00 87.06 267 LYS A O 1
ATOM 2081 N N . PHE A 1 268 ? -5.486 7.823 14.989 1.00 91.38 268 PHE A N 1
ATOM 2082 C CA . PHE A 1 268 ? -4.705 6.602 15.136 1.00 91.38 268 PHE A CA 1
ATOM 2083 C C . PHE A 1 268 ? -5.597 5.441 15.596 1.00 91.38 268 PHE A C 1
ATOM 2085 O O . PHE A 1 268 ? -6.416 5.608 16.494 1.00 91.38 268 PHE A O 1
ATOM 2092 N N . SER A 1 269 ? -5.422 4.269 14.986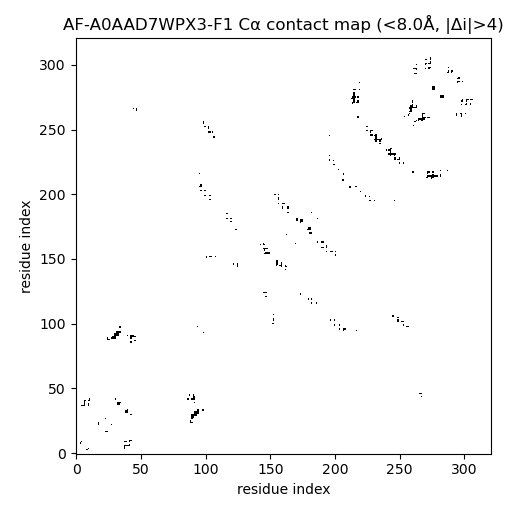 1.00 90.56 269 SER A N 1
ATOM 2093 C CA . SER A 1 269 ? -6.088 3.033 15.380 1.00 90.56 269 SER A CA 1
ATOM 2094 C C . SER A 1 269 ? -5.039 1.943 15.624 1.00 90.56 269 SER A C 1
ATOM 2096 O O . SER A 1 269 ? -4.299 1.590 14.698 1.00 90.56 269 SER A O 1
ATOM 2098 N N . PRO A 1 270 ? -4.980 1.364 16.839 1.00 91.69 270 PRO A N 1
ATOM 2099 C CA . PRO A 1 270 ? -4.051 0.281 17.152 1.00 91.69 270 PRO A CA 1
ATOM 2100 C C . PRO A 1 270 ? -4.452 -1.047 16.492 1.00 91.69 270 PRO A C 1
ATOM 2102 O O . PRO A 1 270 ? -3.660 -1.984 16.489 1.00 91.69 270 PRO A O 1
ATOM 2105 N N . LEU A 1 271 ? -5.649 -1.137 15.901 1.00 91.25 271 LEU A N 1
ATOM 2106 C CA . LEU A 1 271 ? -6.250 -2.379 15.414 1.00 91.25 271 LEU A CA 1
ATOM 2107 C C . LEU A 1 271 ? -5.363 -3.149 14.420 1.00 91.25 271 LEU A C 1
ATOM 2109 O O . LEU A 1 271 ? -5.212 -4.362 14.537 1.00 91.25 271 LEU A O 1
ATOM 2113 N N . ALA A 1 272 ? -4.757 -2.467 13.445 1.00 91.44 272 ALA A N 1
ATOM 2114 C CA . ALA A 1 272 ? -3.901 -3.133 12.458 1.00 91.44 272 ALA A CA 1
ATOM 2115 C C . ALA A 1 272 ? -2.606 -3.682 13.084 1.00 91.44 272 ALA A C 1
ATOM 2117 O O . ALA A 1 272 ? -2.134 -4.748 12.693 1.00 91.44 272 ALA A O 1
ATOM 2118 N N . ALA A 1 273 ? -2.050 -2.976 14.072 1.00 91.38 273 ALA A N 1
ATOM 2119 C CA . ALA A 1 273 ? -0.891 -3.443 14.825 1.00 91.38 273 ALA A CA 1
ATOM 2120 C C . ALA A 1 273 ? -1.273 -4.589 15.776 1.00 91.38 273 ALA A C 1
ATOM 2122 O O . ALA A 1 273 ? -0.576 -5.596 15.823 1.00 91.38 273 ALA A O 1
ATOM 2123 N N . ALA A 1 274 ? -2.427 -4.506 16.442 1.00 91.06 274 ALA A N 1
ATOM 2124 C CA . ALA A 1 274 ? -2.974 -5.579 17.271 1.00 91.06 274 ALA A CA 1
ATOM 2125 C C . ALA A 1 274 ? -3.217 -6.863 16.466 1.00 91.06 274 ALA A C 1
ATOM 2127 O O . ALA A 1 274 ? -2.875 -7.954 16.916 1.00 91.06 274 ALA A O 1
ATOM 2128 N N . ALA A 1 275 ? -3.716 -6.740 15.232 1.00 90.62 275 ALA A N 1
ATOM 2129 C CA . ALA A 1 275 ? -3.896 -7.876 14.334 1.00 90.62 275 ALA A CA 1
ATOM 2130 C C . ALA A 1 275 ? -2.580 -8.630 14.051 1.00 90.62 275 ALA A C 1
ATOM 2132 O O . ALA A 1 275 ? -2.614 -9.829 13.789 1.00 90.62 275 ALA A O 1
ATOM 2133 N N . CYS A 1 276 ? -1.419 -7.967 14.135 1.00 90.00 276 CYS A N 1
ATOM 2134 C CA . CYS A 1 276 ? -0.119 -8.621 13.954 1.00 90.00 276 CYS A CA 1
ATOM 2135 C C . CYS A 1 276 ? 0.194 -9.632 15.071 1.00 90.00 276 CYS A C 1
ATOM 2137 O O . CYS A 1 276 ? 0.877 -10.613 14.809 1.00 90.00 276 CYS A O 1
ATOM 2139 N N . PHE A 1 277 ? -0.323 -9.444 16.291 1.00 86.69 277 PHE A N 1
ATOM 2140 C CA . PHE A 1 277 ? -0.073 -10.357 17.417 1.00 86.69 277 PHE A CA 1
ATOM 2141 C C . PHE A 1 277 ? -0.832 -11.684 17.308 1.00 86.69 277 PHE A C 1
ATOM 2143 O O . PHE A 1 277 ? -0.445 -12.670 17.931 1.00 86.69 277 PHE A O 1
ATOM 2150 N N . VAL A 1 278 ? -1.919 -11.714 16.534 1.00 84.56 278 VAL A N 1
ATOM 2151 C CA . VAL A 1 278 ? -2.768 -12.906 16.369 1.00 84.56 278 VAL A CA 1
ATOM 2152 C C . VAL A 1 278 ? -2.476 -13.675 15.079 1.00 84.56 278 VAL A C 1
ATOM 2154 O O . VAL A 1 278 ? -3.074 -14.724 14.844 1.00 84.56 278 VAL A O 1
ATOM 2157 N N . ASP A 1 279 ? -1.566 -13.175 14.241 1.00 85.81 279 ASP A N 1
ATOM 2158 C CA . ASP A 1 279 ? -1.191 -13.809 12.983 1.00 85.81 279 ASP A CA 1
ATOM 2159 C C . ASP A 1 279 ? 0.187 -14.479 13.097 1.00 85.81 279 ASP A C 1
ATOM 2161 O O . ASP A 1 279 ? 1.201 -13.789 13.076 1.00 85.81 279 ASP A O 1
ATOM 2165 N N . PRO A 1 280 ? 0.271 -15.821 13.143 1.00 82.38 280 PRO A N 1
ATOM 2166 C CA . PRO A 1 280 ? 1.549 -16.523 13.260 1.00 82.38 280 PRO A CA 1
ATOM 2167 C C . PRO A 1 280 ? 2.448 -16.374 12.021 1.00 82.38 280 PRO A C 1
ATOM 2169 O O . PRO A 1 280 ? 3.628 -16.714 12.083 1.00 82.38 280 PRO A O 1
ATOM 2172 N N . SER A 1 281 ? 1.907 -15.919 10.884 1.00 79.00 281 SER A N 1
ATOM 2173 C CA . SER A 1 281 ? 2.686 -15.640 9.671 1.00 79.00 281 SER A CA 1
ATOM 2174 C C . SER A 1 281 ? 3.358 -14.266 9.701 1.00 79.00 281 SER A C 1
ATOM 2176 O O . SER A 1 281 ? 4.335 -14.043 8.983 1.00 79.00 281 SER A O 1
ATOM 2178 N N . VAL A 1 282 ? 2.871 -13.367 10.558 1.00 78.25 282 VAL A N 1
ATOM 2179 C CA . VAL A 1 282 ? 3.501 -12.090 10.867 1.00 78.25 282 VAL A CA 1
ATOM 2180 C C . VAL A 1 282 ? 4.242 -12.294 12.173 1.00 78.25 282 VAL A C 1
ATOM 2182 O O . VAL A 1 282 ? 3.651 -12.252 13.244 1.00 78.25 282 VAL A O 1
ATOM 2185 N N . SER A 1 283 ? 5.548 -12.551 12.107 1.00 64.00 283 SER A N 1
ATOM 2186 C CA . SER A 1 283 ? 6.335 -12.605 13.337 1.00 64.00 283 SER A CA 1
ATOM 2187 C C . SER A 1 283 ? 6.325 -11.206 13.954 1.00 64.00 283 SER A C 1
ATOM 2189 O O . SER A 1 283 ? 7.060 -10.309 13.534 1.00 64.00 283 SER A O 1
ATOM 2191 N N . ALA A 1 284 ? 5.458 -11.019 14.953 1.00 60.78 284 ALA A N 1
ATOM 2192 C CA . ALA A 1 284 ? 5.479 -9.855 15.819 1.00 60.78 284 ALA A CA 1
ATOM 2193 C C . ALA A 1 284 ? 6.892 -9.671 16.387 1.00 60.78 284 ALA A C 1
ATOM 2195 O O . ALA A 1 284 ? 7.335 -8.542 16.516 1.00 60.78 284 ALA A O 1
ATOM 2196 N N . GLU A 1 285 ? 7.653 -10.755 16.592 1.00 57.34 285 GLU A N 1
ATOM 2197 C CA . GLU A 1 285 ? 9.057 -10.703 17.018 1.00 57.34 285 GLU A CA 1
ATOM 2198 C C . GLU A 1 285 ? 9.933 -9.918 16.029 1.00 57.34 285 GLU A C 1
ATOM 2200 O O . GLU A 1 285 ? 10.760 -9.128 16.459 1.00 57.34 285 GLU A O 1
ATOM 2205 N N . THR A 1 286 ? 9.697 -10.021 14.716 1.00 62.75 286 THR A N 1
ATOM 2206 C CA . THR A 1 286 ? 10.454 -9.242 13.712 1.00 62.75 286 THR A CA 1
ATOM 2207 C C . THR A 1 286 ? 10.101 -7.747 13.745 1.00 62.75 286 THR A C 1
ATOM 2209 O O . THR A 1 286 ? 10.914 -6.904 13.368 1.00 62.75 286 THR A O 1
ATOM 2212 N N . LEU A 1 287 ? 8.888 -7.397 14.195 1.00 65.75 287 LEU A N 1
ATOM 2213 C CA . LEU A 1 287 ? 8.491 -6.009 14.467 1.00 65.75 287 LEU A CA 1
ATOM 2214 C C . LEU A 1 287 ? 9.036 -5.527 15.825 1.00 65.75 287 LEU A C 1
ATOM 2216 O O . LEU A 1 287 ? 9.422 -4.368 15.941 1.00 65.75 287 LEU A O 1
ATOM 2220 N N . ILE A 1 288 ? 9.092 -6.415 16.823 1.00 59.09 288 ILE A N 1
ATOM 2221 C CA . ILE A 1 288 ? 9.558 -6.170 18.199 1.00 59.09 288 ILE A CA 1
ATOM 2222 C C . ILE A 1 288 ? 11.082 -6.007 18.263 1.00 59.09 288 ILE A C 1
ATOM 2224 O O . ILE A 1 288 ? 11.568 -5.208 19.055 1.00 59.09 288 ILE A O 1
ATOM 2228 N N . GLU A 1 289 ? 11.844 -6.718 17.429 1.00 57.66 289 GLU A N 1
ATOM 2229 C CA . GLU A 1 289 ? 13.308 -6.592 17.326 1.00 57.66 289 GLU A CA 1
ATOM 2230 C C . GLU A 1 289 ? 13.756 -5.268 16.684 1.00 57.66 289 GLU A C 1
ATOM 2232 O O . GLU A 1 289 ? 14.951 -4.980 16.599 1.00 57.66 289 GLU A O 1
ATOM 2237 N N . ASN A 1 290 ? 12.813 -4.446 16.221 1.00 64.75 290 ASN A N 1
ATOM 2238 C CA . ASN A 1 290 ? 13.112 -3.121 15.714 1.00 64.75 290 ASN A CA 1
ATOM 2239 C C . ASN A 1 290 ? 13.324 -2.142 16.883 1.00 64.75 290 ASN A C 1
ATOM 2241 O O . ASN A 1 290 ? 12.380 -1.793 17.592 1.00 64.75 290 ASN A O 1
ATOM 2245 N N . ASP A 1 291 ? 14.560 -1.668 17.053 1.00 61.19 291 ASP A N 1
ATOM 2246 C CA . ASP A 1 291 ? 14.945 -0.681 18.078 1.00 61.19 291 ASP A CA 1
ATOM 2247 C C . ASP A 1 291 ? 14.379 0.736 17.819 1.00 61.19 291 ASP A C 1
ATOM 2249 O O . ASP A 1 291 ? 14.674 1.675 18.562 1.00 61.19 291 ASP A O 1
ATOM 2253 N N . ASP A 1 292 ? 13.582 0.930 16.763 1.00 79.31 292 ASP A N 1
ATOM 2254 C CA . ASP A 1 292 ? 12.888 2.189 16.503 1.00 79.31 292 ASP A CA 1
ATOM 2255 C C . ASP A 1 292 ? 11.867 2.494 17.614 1.00 79.31 292 ASP A C 1
ATOM 2257 O O . ASP A 1 292 ? 10.894 1.767 17.821 1.00 79.31 292 ASP A O 1
ATOM 2261 N N . GLU A 1 293 ? 12.074 3.610 18.317 1.00 78.00 293 GLU A N 1
ATOM 2262 C CA . GLU A 1 293 ? 11.220 4.071 19.423 1.00 78.00 293 GLU A CA 1
ATOM 2263 C C . GLU A 1 293 ? 9.746 4.202 18.998 1.00 78.00 293 GLU A C 1
ATOM 2265 O O . GLU A 1 293 ? 8.839 3.855 19.757 1.00 78.00 293 GLU A O 1
ATOM 2270 N N . GLY A 1 294 ? 9.496 4.616 17.750 1.00 81.88 294 GLY A N 1
ATOM 2271 C CA . GLY A 1 294 ? 8.149 4.704 17.190 1.00 81.88 294 GLY A CA 1
ATOM 2272 C C . GLY A 1 294 ? 7.479 3.339 17.016 1.00 81.88 294 GLY A C 1
ATOM 2273 O O . GLY A 1 294 ? 6.272 3.218 17.235 1.00 81.88 294 GLY A O 1
ATOM 2274 N N . MET A 1 295 ? 8.246 2.302 16.668 1.00 84.56 295 MET A N 1
ATOM 2275 C CA . MET A 1 295 ? 7.750 0.927 16.577 1.00 84.56 295 MET A CA 1
ATOM 2276 C C . MET A 1 295 ? 7.377 0.364 17.948 1.00 84.56 295 MET A C 1
ATOM 2278 O O . MET A 1 295 ? 6.311 -0.228 18.102 1.00 84.56 295 MET A O 1
ATOM 2282 N N . GLN A 1 296 ? 8.219 0.586 18.957 1.00 85.12 296 GLN A N 1
ATOM 2283 C CA . GLN A 1 296 ? 7.955 0.120 20.321 1.00 85.12 296 GLN A CA 1
ATOM 2284 C C . GLN A 1 296 ? 6.697 0.771 20.909 1.00 85.12 296 GLN A C 1
ATOM 2286 O O . GLN A 1 296 ? 5.869 0.106 21.533 1.00 85.12 296 GLN A O 1
ATOM 2291 N N . ASP A 1 297 ? 6.500 2.064 20.653 1.00 88.31 297 ASP A N 1
ATOM 2292 C CA . ASP A 1 297 ? 5.287 2.774 21.053 1.00 88.31 297 ASP A CA 1
ATOM 2293 C C . ASP A 1 297 ? 4.030 2.241 20.348 1.00 88.31 297 ASP A C 1
ATOM 2295 O O . ASP A 1 297 ? 2.978 2.105 20.983 1.00 88.31 297 ASP A O 1
ATOM 2299 N N . LEU A 1 298 ? 4.132 1.909 19.055 1.00 89.31 298 LEU A N 1
ATOM 2300 C CA . LEU A 1 298 ? 3.050 1.294 18.283 1.00 89.31 298 LEU A CA 1
ATOM 2301 C C . LEU A 1 298 ? 2.654 -0.073 18.858 1.00 89.31 298 LEU A C 1
ATOM 2303 O O . LEU A 1 298 ? 1.465 -0.344 19.035 1.00 89.31 298 LEU A O 1
ATOM 2307 N N . LEU A 1 299 ? 3.641 -0.911 19.178 1.00 88.31 299 LEU A N 1
ATOM 2308 C CA . LEU A 1 299 ? 3.427 -2.243 19.742 1.00 88.31 299 LEU A CA 1
ATOM 2309 C C . LEU A 1 299 ? 2.804 -2.172 21.137 1.00 88.31 299 LEU A C 1
ATOM 2311 O O . LEU A 1 299 ? 1.813 -2.851 21.389 1.00 88.31 299 LEU A O 1
ATOM 2315 N N . ARG A 1 300 ? 3.280 -1.269 22.001 1.00 89.31 300 ARG A N 1
ATOM 2316 C CA . ARG A 1 300 ? 2.679 -1.042 23.324 1.00 89.31 300 ARG A CA 1
ATOM 2317 C C . ARG A 1 300 ? 1.204 -0.644 23.219 1.00 89.31 300 ARG A C 1
ATOM 2319 O O . ARG A 1 300 ? 0.363 -1.172 23.938 1.00 89.31 300 ARG A O 1
ATOM 2326 N N . LYS A 1 301 ? 0.860 0.251 22.284 1.00 91.06 301 LYS A N 1
ATOM 2327 C CA . LYS A 1 301 ? -0.541 0.643 22.040 1.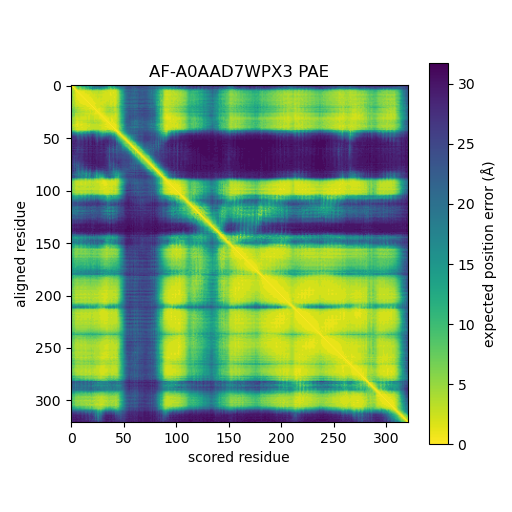00 91.06 301 LYS A CA 1
ATOM 2328 C C . LYS A 1 301 ? -1.406 -0.506 21.526 1.00 91.06 301 LYS A C 1
ATOM 2330 O O . LYS A 1 301 ? -2.596 -0.547 21.831 1.00 91.06 301 LYS A O 1
ATOM 2335 N N . ALA A 1 302 ? -0.831 -1.416 20.747 1.00 90.69 302 ALA A N 1
ATOM 2336 C CA . ALA A 1 302 ? -1.515 -2.616 20.291 1.00 90.69 302 ALA A CA 1
ATOM 2337 C C . ALA A 1 302 ? -1.765 -3.614 21.434 1.00 90.69 302 ALA A C 1
ATOM 2339 O O . ALA A 1 302 ? -2.868 -4.146 21.534 1.00 90.69 302 ALA A O 1
ATOM 2340 N N . GLU A 1 303 ? -0.793 -3.821 22.323 1.00 89.38 303 GLU A N 1
ATOM 2341 C CA . GLU A 1 303 ? -0.951 -4.660 23.518 1.00 89.38 303 GLU A CA 1
ATOM 2342 C C . GLU A 1 303 ? -2.029 -4.109 24.465 1.00 89.38 303 GLU A C 1
ATOM 2344 O O . GLU A 1 303 ? -2.917 -4.858 24.875 1.00 89.38 303 GLU A O 1
ATOM 2349 N N . ASP A 1 304 ? -2.016 -2.798 24.740 1.00 90.06 304 ASP A N 1
ATOM 2350 C CA . ASP A 1 304 ? -3.039 -2.117 25.553 1.00 90.06 304 ASP A CA 1
ATOM 2351 C C . ASP A 1 304 ? -4.450 -2.314 24.967 1.00 90.06 304 ASP A C 1
ATOM 2353 O O . ASP A 1 304 ? -5.419 -2.573 25.690 1.00 90.06 304 ASP A O 1
ATOM 2357 N N . TYR A 1 305 ? -4.568 -2.216 23.639 1.00 89.19 305 TYR A N 1
ATOM 2358 C CA . TYR A 1 305 ? -5.823 -2.439 22.927 1.00 89.19 305 TYR A CA 1
ATOM 2359 C C . TYR A 1 305 ? -6.317 -3.881 23.083 1.00 89.19 305 TYR A C 1
ATOM 2361 O O . TYR A 1 305 ? -7.482 -4.095 23.418 1.00 89.19 305 TYR A O 1
ATOM 2369 N N . ILE A 1 306 ? -5.434 -4.870 22.905 1.00 87.25 306 ILE A N 1
ATOM 2370 C CA . ILE A 1 306 ? -5.769 -6.292 23.077 1.00 87.25 306 ILE A CA 1
ATOM 2371 C C . ILE A 1 306 ? -6.199 -6.572 24.519 1.00 87.25 306 ILE A C 1
ATOM 2373 O O . ILE A 1 306 ? -7.195 -7.258 24.738 1.00 87.25 306 ILE A O 1
ATOM 2377 N N . ALA A 1 307 ? -5.481 -6.029 25.505 1.00 86.75 307 ALA A N 1
ATOM 2378 C CA . ALA A 1 307 ? -5.817 -6.207 26.913 1.00 86.75 307 ALA A CA 1
ATOM 2379 C C . ALA A 1 307 ? -7.214 -5.654 27.229 1.00 86.75 307 ALA A C 1
ATOM 2381 O O . ALA A 1 307 ? -8.000 -6.322 27.897 1.00 86.75 307 ALA A O 1
ATOM 23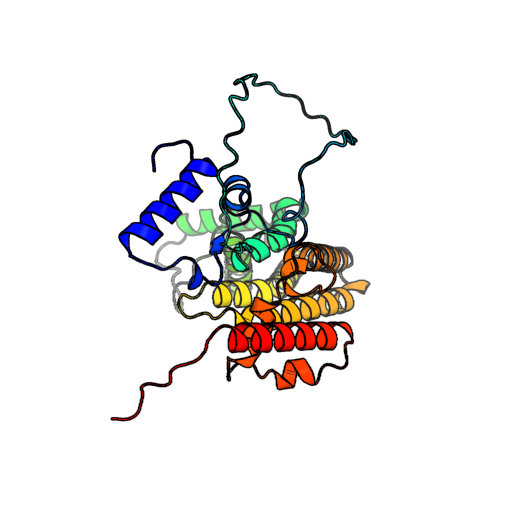82 N N . THR A 1 308 ? -7.545 -4.475 26.699 1.00 83.38 308 THR A N 1
ATOM 2383 C CA . THR A 1 308 ? -8.860 -3.850 26.895 1.00 83.38 308 THR A CA 1
ATOM 2384 C C . THR A 1 308 ? -9.971 -4.672 26.236 1.00 83.38 308 THR A C 1
ATOM 2386 O O . THR A 1 308 ? -10.959 -4.996 26.889 1.00 83.38 308 THR A O 1
ATOM 2389 N N . ALA A 1 309 ? -9.773 -5.110 24.989 1.00 74.88 309 ALA A N 1
ATOM 2390 C CA . ALA A 1 309 ? -10.742 -5.937 24.267 1.00 74.88 309 ALA A CA 1
ATOM 2391 C C . ALA A 1 309 ? -10.989 -7.304 24.940 1.00 74.88 309 ALA A C 1
ATOM 2393 O O . ALA A 1 309 ? -12.110 -7.803 24.943 1.00 74.88 309 ALA A O 1
ATOM 2394 N N . CYS A 1 310 ? -9.961 -7.899 25.553 1.00 62.41 310 CYS A N 1
ATOM 2395 C CA . CYS A 1 310 ? -10.083 -9.150 26.305 1.00 62.41 310 CYS A CA 1
ATOM 2396 C C . CYS A 1 310 ? -10.778 -8.990 27.668 1.00 62.41 310 CYS A C 1
ATOM 2398 O O . CYS A 1 310 ? -11.260 -9.981 28.213 1.00 62.41 310 CYS A O 1
ATOM 2400 N N . HIS A 1 311 ? -10.805 -7.787 28.251 1.00 55.56 311 HIS A N 1
ATOM 2401 C CA . HIS A 1 311 ? -11.462 -7.539 29.538 1.00 55.56 311 HIS A CA 1
ATOM 2402 C C . HIS A 1 311 ? -12.974 -7.308 29.413 1.00 55.56 311 HIS A C 1
ATOM 2404 O O . HIS A 1 311 ? -13.696 -7.618 30.361 1.00 55.56 311 HIS A O 1
ATOM 2410 N N . ASP A 1 312 ? -13.448 -6.830 28.260 1.00 53.22 312 ASP A N 1
ATOM 2411 C CA . ASP A 1 312 ? -14.881 -6.653 27.986 1.00 53.22 312 ASP A CA 1
ATOM 2412 C C . ASP A 1 312 ? -15.596 -7.973 27.644 1.00 53.22 312 ASP A C 1
ATOM 2414 O O . ASP A 1 312 ? -16.803 -8.107 27.863 1.00 53.22 312 ASP A O 1
ATOM 2418 N N . GLU A 1 313 ? -14.861 -8.994 27.192 1.00 47.53 313 GLU A N 1
ATOM 2419 C CA . GLU A 1 313 ? -15.400 -10.339 27.001 1.00 47.53 313 GLU A CA 1
ATOM 2420 C C . GLU A 1 313 ? -15.058 -11.252 28.190 1.00 47.53 313 GLU A C 1
ATOM 2422 O O . GLU A 1 313 ? -14.026 -11.923 28.227 1.00 47.53 313 GLU A O 1
ATOM 2427 N N . GLU A 1 314 ? -15.984 -11.369 29.152 1.00 38.16 314 GLU A N 1
ATOM 2428 C CA . GLU A 1 314 ? -16.112 -12.589 29.959 1.00 38.16 314 GLU A CA 1
ATOM 2429 C C . GLU A 1 314 ? -16.364 -13.763 28.994 1.00 38.16 314 GLU A C 1
ATOM 2431 O O . GLU A 1 314 ? -17.500 -14.138 28.691 1.00 38.16 314 GLU A O 1
ATOM 2436 N N . TRP A 1 315 ? -15.285 -14.346 28.475 1.00 41.09 315 TRP A N 1
ATOM 2437 C CA . TRP A 1 315 ? -15.307 -15.560 27.679 1.00 41.09 315 TRP A CA 1
ATOM 2438 C C . TRP A 1 315 ? -15.831 -16.701 28.559 1.00 41.09 315 TRP A C 1
ATOM 2440 O O . TRP A 1 315 ? -15.081 -17.424 29.224 1.00 41.09 315 TRP A O 1
ATOM 2450 N N . LYS A 1 316 ? -17.158 -16.875 28.587 1.00 35.12 316 LYS A N 1
ATOM 2451 C CA . LYS A 1 316 ? -17.800 -18.114 29.028 1.00 35.12 316 LYS A CA 1
ATOM 2452 C C . LYS A 1 316 ? -17.405 -19.194 28.033 1.00 35.12 316 LYS A C 1
ATOM 2454 O O . LYS A 1 316 ? -18.091 -19.458 27.052 1.00 35.12 316 LYS A O 1
ATOM 2459 N N . CYS A 1 317 ? -16.255 -19.796 28.302 1.00 32.09 317 CYS A N 1
ATOM 2460 C CA . CYS A 1 317 ? -15.722 -20.950 27.607 1.00 32.09 317 CYS A CA 1
ATOM 2461 C C . CYS A 1 317 ? -16.657 -22.155 27.836 1.00 32.09 317 CYS A C 1
ATOM 2463 O O . CYS A 1 317 ? -16.387 -23.020 28.665 1.00 32.09 317 CYS A O 1
ATOM 2465 N N . GLU A 1 318 ? -17.782 -22.222 27.126 1.00 34.81 318 GLU A N 1
ATOM 2466 C CA . GLU A 1 318 ? -18.590 -23.438 26.987 1.00 34.81 318 GLU A CA 1
ATOM 2467 C C . GLU A 1 318 ? -18.017 -24.314 25.866 1.00 34.81 318 GLU A C 1
ATOM 2469 O O . GLU A 1 318 ? -18.664 -24.596 24.865 1.00 34.81 318 GLU A O 1
ATOM 2474 N N . TRP A 1 319 ? -16.782 -24.783 26.039 1.00 34.62 319 TRP A N 1
ATOM 2475 C CA . TRP A 1 319 ? -16.268 -25.929 25.284 1.00 34.62 319 TRP A CA 1
ATOM 2476 C C . TRP A 1 319 ? -15.693 -26.946 26.266 1.00 34.62 319 TRP A C 1
ATOM 2478 O O . TRP A 1 319 ? -14.491 -27.132 26.427 1.00 34.62 319 TRP A O 1
ATOM 2488 N N . SER A 1 320 ? -16.606 -27.592 26.985 1.00 34.84 320 SER A N 1
ATOM 2489 C CA . SER A 1 320 ? -16.374 -28.865 27.663 1.00 34.84 320 SER A CA 1
ATOM 2490 C C . SER A 1 320 ? -17.647 -29.697 27.587 1.00 34.84 320 SER A C 1
ATOM 2492 O O . SER A 1 320 ? -18.457 -29.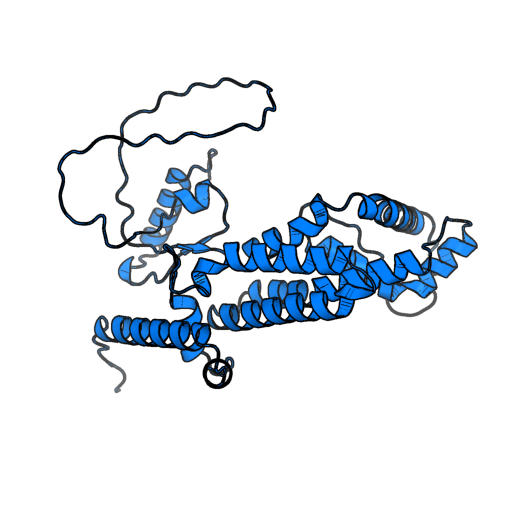696 28.515 1.00 34.84 320 SER A O 1
ATOM 2494 N N . ARG A 1 321 ? -17.814 -30.394 26.460 1.00 31.27 321 ARG A N 1
ATOM 2495 C CA . ARG A 1 321 ? -18.477 -31.699 26.363 1.00 31.27 321 ARG A CA 1
ATOM 2496 C C . ARG A 1 321 ? -17.790 -32.532 25.297 1.00 31.27 321 ARG A C 1
ATOM 2498 O O . ARG A 1 321 ? -17.492 -31.958 24.229 1.00 31.27 321 ARG A O 1
#

Nearest PDB structures (foldseek):
  4d1q-assembly1_H-2  TM=7.656E-01  e=1.256E-05  Musca domestica
  8sjd-assembly1_B  TM=7.730E-01  e=3.816E-05  Musca domestica
  4d1q-assembly1_A-2  TM=7.790E-01  e=2.666E-04  Musca domestica
  2bw3-assembly1_A  TM=5.907E-01  e=1.779E-03  Musca domestica
  4zuz-assembly1_A  TM=4.247E-01  e=1.010E+00  Legionella pneumophila

Mean predicted aligned error: 13.64 Å

Sequence (321 aa):
MVHPHTAQAISALVEESIEAWGIPKEKILTTITDNGSNMVAAFPFHTAEEATTSEDSELDSFSSPSSLCSESNNNVLQEGEDDRYDYGTMERTPCVAHTLQLVVNMLLNKEPQSEDCWTKQGTWSTSSANHLSPQSACCRGLLVLIKDCPTRWSSCYSMMARCLQLKDHVTAVAESMGWDSLQPSEWQKIGMLRDLLLPFAEHTKLLQSDTQSLSLVVPALLDLRNHLSEFSLAYARTYRDAASLAQKMLSNMERRFSVFLNVTATKFSPLAAAACFVDPSVSAETLIENDDEGMQDLLRKAEDYIATACHDEEWKCEWSR

Radius of gyration: 25.26 Å; Cα contacts (8 Å, |Δi|>4): 255; chains: 1; bounding box: 56×63×70 Å

Solvent-accessible surface area (backbone atoms only — not comparable to full-atom values): 19612 Å² total; per-residue (Å²): 136,73,86,70,81,42,25,67,57,51,39,54,53,52,48,52,49,36,58,77,69,67,55,61,68,90,74,47,82,61,46,77,39,57,87,48,69,39,55,43,64,42,37,58,81,82,63,96,70,85,81,70,79,94,76,90,81,86,87,83,90,81,85,83,83,88,82,90,77,90,80,88,81,90,77,90,74,81,92,72,80,90,75,77,74,83,79,73,79,54,44,56,42,73,34,60,46,59,51,50,50,60,43,55,45,57,59,74,77,67,46,77,79,50,53,63,60,51,49,53,52,51,52,50,49,58,48,44,75,76,63,64,56,89,81,77,72,75,80,81,79,96,78,73,76,51,71,70,45,97,91,42,71,67,32,47,52,49,21,44,51,43,47,63,74,39,40,71,59,53,50,53,48,24,62,76,69,71,45,89,65,83,49,75,68,55,54,50,51,47,51,52,53,38,63,69,45,43,64,57,51,54,46,38,53,49,65,65,41,96,84,57,61,58,30,54,50,53,58,50,52,50,51,53,49,51,51,30,51,51,50,19,62,74,24,51,86,81,38,49,68,62,13,54,47,29,48,54,39,42,58,47,41,55,67,72,45,23,38,68,68,32,83,85,39,95,68,42,43,43,62,39,50,35,35,18,75,77,33,88,88,41,56,47,62,70,56,65,71,40,86,49,67,65,48,52,54,41,51,52,47,10,52,54,48,50,55,52,61,55,66,76,50,81,74,78,77,85,80,83,131

InterPro domains:
  IPR012337 Ribonuclease H-like superfamily [SSF53098] (3-284)
  IPR052035 Zinc finger BED domain-containing [PTHR46481] (3-304)